Protein AF-0000000081629989 (afdb_homodimer)

pLDDT: mean 85.24, std 14.44, range [40.12, 97.94]

Solvent-accessible surface area (backbone atoms only — not comparable to full-atom values): 14318 Å² total; per-residue (Å²): 104,76,66,57,48,51,50,50,51,50,27,61,75,68,64,34,42,69,61,48,48,51,41,49,75,69,65,51,51,62,74,75,65,44,43,49,68,56,50,30,44,44,52,42,84,65,39,60,66,65,56,51,52,49,42,54,50,48,20,66,74,60,70,34,56,56,47,41,51,53,42,50,53,47,48,50,36,39,49,51,51,52,51,52,53,47,41,50,61,44,26,82,66,48,87,66,77,77,69,80,70,71,67,57,66,49,45,67,57,52,52,35,50,50,28,30,72,66,65,29,64,67,40,26,50,60,54,54,69,91,105,75,65,58,47,52,50,51,51,50,28,60,75,68,64,34,41,69,60,49,47,51,42,49,75,69,65,49,51,64,74,74,64,46,42,49,68,54,50,30,44,44,51,40,84,64,40,60,67,65,57,51,52,48,42,54,49,47,19,66,75,61,69,33,56,57,46,42,51,51,43,52,54,48,48,50,36,40,49,51,52,51,51,50,52,47,42,49,62,43,30,80,66,50,87,66,77,78,70,80,70,73,67,58,67,47,47,66,57,53,51,33,50,50,30,30,70,67,64,30,62,68,40,27,51,60,54,54,69,91

Structure (mmCIF, N/CA/C/O backbone):
data_AF-0000000081629989-model_v1
#
loop_
_entity.id
_entity.type
_entity.pdbx_description
1 polymer 'Transient receptor potential cation channel subfamily M member 8-like'
#
loop_
_atom_site.group_PDB
_atom_site.id
_atom_site.type_symbol
_atom_site.label_atom_id
_atom_site.label_alt_id
_atom_site.label_comp_id
_atom_site.label_asym_id
_atom_site.label_entity_id
_atom_site.label_seq_id
_atom_site.pdbx_PDB_ins_code
_atom_site.Cartn_x
_atom_site.Cartn_y
_atom_site.Cartn_z
_atom_site.occupancy
_atom_site.B_iso_or_equiv
_atom_site.auth_seq_id
_atom_site.auth_comp_id
_atom_site.auth_asym_id
_atom_site.auth_atom_id
_atom_site.pdbx_PDB_model_num
ATOM 1 N N . SER A 1 1 ? -0.222 -8.844 -26.312 1 58.19 1 SER A N 1
ATOM 2 C CA . SER A 1 1 ? -0.391 -10.242 -26.719 1 58.19 1 SER A CA 1
ATOM 3 C C . SER A 1 1 ? -0.142 -11.18 -25.531 1 58.19 1 SER A C 1
ATOM 5 O O . SER A 1 1 ? 0.561 -10.828 -24.594 1 58.19 1 SER A O 1
ATOM 7 N N . ALA A 1 2 ? -0.871 -12.375 -25.625 1 68.38 2 ALA A N 1
ATOM 8 C CA . ALA A 1 2 ? -0.726 -13.43 -24.625 1 68.38 2 ALA A CA 1
ATOM 9 C C . ALA A 1 2 ? 0.745 -13.758 -24.391 1 68.38 2 ALA A C 1
ATOM 11 O O . ALA A 1 2 ? 1.159 -13.984 -23.25 1 68.38 2 ALA A O 1
ATOM 12 N N . ASP A 1 3 ? 1.537 -13.703 -25.391 1 79.5 3 ASP A N 1
ATOM 13 C CA . ASP A 1 3 ? 2.955 -14.016 -25.266 1 79.5 3 ASP A CA 1
ATOM 14 C C . ASP A 1 3 ? 3.672 -12.977 -24.406 1 79.5 3 ASP A C 1
ATOM 16 O O . ASP A 1 3 ? 4.441 -13.328 -23.5 1 79.5 3 ASP A O 1
ATOM 20 N N . LEU A 1 4 ? 3.379 -11.734 -24.672 1 83.94 4 LEU A N 1
ATOM 21 C CA . LEU A 1 4 ? 4.051 -10.68 -23.906 1 83.94 4 LEU A CA 1
ATOM 22 C C . LEU A 1 4 ? 3.646 -10.727 -22.438 1 83.94 4 LEU A C 1
ATOM 24 O O . LEU A 1 4 ? 4.465 -10.453 -21.562 1 83.94 4 LEU A O 1
ATOM 28 N N . GLN A 1 5 ? 2.451 -11.211 -22.328 1 87.19 5 GLN A N 1
ATOM 29 C CA . GLN A 1 5 ? 1.954 -11.312 -20.969 1 87.19 5 GLN A CA 1
ATOM 30 C C . GLN A 1 5 ? 2.695 -12.398 -20.188 1 87.19 5 GLN A C 1
ATOM 32 O O . GLN A 1 5 ? 3 -12.227 -19.016 1 87.19 5 GLN A O 1
ATOM 37 N N . ASP A 1 6 ? 2.926 -13.422 -20.875 1 91.75 6 ASP A N 1
ATOM 38 C CA . ASP A 1 6 ? 3.664 -14.516 -20.25 1 91.75 6 ASP A CA 1
ATOM 39 C C . ASP A 1 6 ? 5.098 -14.094 -19.922 1 91.75 6 ASP A C 1
ATOM 41 O O . ASP A 1 6 ? 5.652 -14.492 -18.891 1 91.75 6 ASP A O 1
ATOM 45 N N . VAL A 1 7 ? 5.633 -13.367 -20.766 1 92.94 7 VAL A N 1
ATOM 46 C CA . VAL A 1 7 ? 7 -12.898 -20.578 1 92.94 7 VAL A CA 1
ATOM 47 C C . VAL A 1 7 ? 7.051 -11.922 -19.406 1 92.94 7 VAL A C 1
ATOM 49 O O . VAL A 1 7 ? 7.938 -12.008 -18.562 1 92.94 7 VAL A O 1
ATOM 52 N N . MET A 1 8 ? 6.082 -11.07 -19.359 1 94.25 8 MET A N 1
ATOM 53 C CA . MET A 1 8 ? 5.984 -10.117 -18.25 1 94.25 8 MET A CA 1
ATOM 54 C C . MET A 1 8 ? 5.805 -10.844 -16.922 1 94.25 8 MET A C 1
ATOM 56 O O . MET A 1 8 ? 6.445 -10.5 -15.93 1 94.25 8 MET A O 1
ATOM 60 N N . PHE A 1 9 ? 4.973 -11.805 -16.969 1 95.81 9 PHE A N 1
ATOM 61 C CA . PHE A 1 9 ? 4.727 -12.586 -15.766 1 95.81 9 PHE A CA 1
ATOM 62 C C . PHE A 1 9 ? 6.012 -13.25 -15.281 1 95.81 9 PHE A C 1
ATOM 64 O O . PHE A 1 9 ? 6.328 -13.211 -14.094 1 95.81 9 PHE A O 1
ATOM 71 N N . THR A 1 10 ? 6.727 -13.852 -16.203 1 96.88 10 THR A N 1
ATOM 72 C CA . THR A 1 10 ? 7.973 -14.531 -15.867 1 96.88 10 THR A CA 1
ATOM 73 C C . THR A 1 10 ? 9.008 -13.531 -15.352 1 96.88 10 THR A C 1
ATOM 75 O O . THR A 1 10 ? 9.773 -13.844 -14.438 1 96.88 10 THR A O 1
ATOM 78 N N . ALA A 1 11 ? 9.023 -12.383 -15.914 1 97 11 ALA A N 1
ATOM 79 C CA . ALA A 1 11 ? 9.953 -11.344 -15.477 1 97 11 ALA A CA 1
ATOM 80 C C .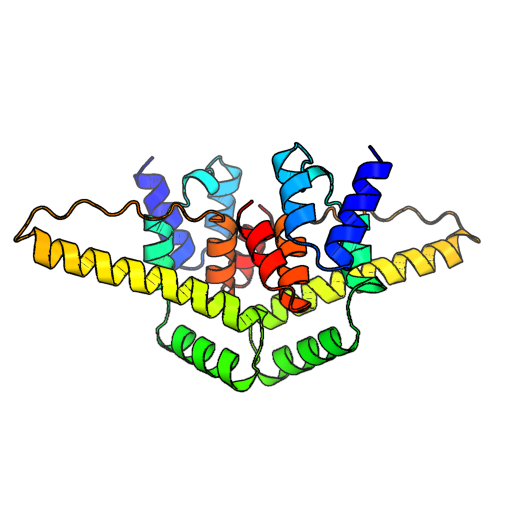 ALA A 1 11 ? 9.664 -10.922 -14.039 1 97 11 ALA A C 1
ATOM 82 O O . ALA A 1 11 ? 10.586 -10.68 -13.258 1 97 11 ALA A O 1
ATOM 83 N N . LEU A 1 12 ? 8.375 -10.789 -13.664 1 97.25 12 LEU A N 1
ATOM 84 C CA . LEU A 1 12 ? 7.988 -10.484 -12.297 1 97.25 12 LEU A CA 1
ATOM 85 C C . LEU A 1 12 ? 8.453 -11.578 -11.344 1 97.25 12 LEU A C 1
ATOM 87 O O . LEU A 1 12 ? 9.117 -11.297 -10.344 1 97.25 12 LEU A O 1
ATOM 91 N N . VAL A 1 13 ? 8.148 -12.797 -11.719 1 97.88 13 VAL A N 1
ATOM 92 C CA . VAL A 1 13 ? 8.414 -13.953 -10.859 1 97.88 13 VAL A CA 1
ATOM 93 C C . VAL A 1 13 ? 9.922 -14.125 -10.672 1 97.88 13 VAL A C 1
ATOM 95 O O . VAL A 1 13 ? 10.391 -14.406 -9.57 1 97.88 13 VAL A O 1
ATOM 98 N N . LYS A 1 14 ? 10.648 -13.875 -11.656 1 97.88 14 LYS A N 1
ATOM 99 C CA . LYS A 1 14 ? 12.094 -14.094 -11.625 1 97.88 14 LYS A CA 1
ATOM 100 C C . LYS A 1 14 ? 12.828 -12.859 -11.117 1 97.88 14 LYS A C 1
ATOM 102 O O . LYS A 1 14 ? 14.062 -12.852 -11.039 1 97.88 14 LYS A O 1
ATOM 107 N N . ASP A 1 15 ? 12.133 -11.836 -10.742 1 97.44 15 ASP A N 1
ATOM 108 C CA . ASP A 1 15 ? 12.711 -10.609 -10.203 1 97.44 15 ASP A CA 1
ATOM 109 C C . ASP A 1 15 ? 13.672 -9.969 -11.203 1 97.44 15 ASP A C 1
ATOM 111 O O . ASP A 1 15 ? 14.844 -9.75 -10.891 1 97.44 15 ASP A O 1
ATOM 115 N N . ARG A 1 16 ? 13.141 -9.633 -12.352 1 97.44 16 ARG A N 1
ATOM 116 C CA . ARG A 1 16 ? 13.875 -8.945 -13.406 1 97.44 16 ARG A CA 1
ATOM 117 C C . ARG A 1 16 ? 13.375 -7.512 -13.578 1 97.44 16 ARG A C 1
ATOM 119 O O . ARG A 1 16 ? 12.648 -7.211 -14.531 1 97.44 16 ARG A O 1
ATOM 126 N N . PRO A 1 17 ? 13.781 -6.59 -12.773 1 97 17 PRO A N 1
ATOM 127 C CA . PRO A 1 17 ? 13.227 -5.234 -12.758 1 97 17 PRO A CA 1
ATOM 128 C C . PRO A 1 17 ? 13.5 -4.473 -14.055 1 97 17 PRO A C 1
ATOM 130 O O . PRO A 1 17 ? 12.641 -3.721 -14.523 1 97 17 PRO A O 1
ATOM 133 N N . LYS A 1 18 ? 14.68 -4.617 -14.602 1 96.62 18 LYS A N 1
ATOM 134 C CA . LYS A 1 18 ? 15.008 -3.918 -15.836 1 96.62 18 LYS A CA 1
ATOM 135 C C . LYS A 1 18 ? 14.094 -4.359 -16.969 1 96.62 18 LYS A C 1
ATOM 137 O O . LYS A 1 18 ? 13.68 -3.543 -17.797 1 96.62 18 LYS A O 1
ATOM 142 N N . PHE A 1 19 ? 13.844 -5.613 -17.062 1 95.12 19 PHE A N 1
ATOM 143 C CA . PHE A 1 19 ? 12.961 -6.16 -18.078 1 95.12 19 PHE A CA 1
ATOM 144 C C . PHE A 1 19 ? 11.531 -5.664 -17.891 1 95.12 19 PHE A C 1
ATOM 146 O O . PHE A 1 19 ? 10.859 -5.305 -18.859 1 95.12 19 PHE A O 1
ATOM 153 N N . VAL A 1 20 ? 11.086 -5.68 -16.641 1 95.5 20 VAL A N 1
ATOM 154 C CA . VAL A 1 20 ? 9.75 -5.188 -16.328 1 95.5 20 VAL A CA 1
ATOM 155 C C . VAL A 1 20 ? 9.633 -3.717 -16.734 1 95.5 20 VAL A C 1
ATOM 157 O O . VAL A 1 20 ? 8.648 -3.311 -17.359 1 95.5 20 VAL A O 1
ATOM 160 N N . ARG A 1 21 ? 10.672 -2.934 -16.453 1 94.56 21 ARG A N 1
ATOM 161 C CA . ARG A 1 21 ? 10.695 -1.522 -16.828 1 94.56 21 ARG A CA 1
ATOM 162 C C . ARG A 1 21 ? 10.602 -1.353 -18.344 1 94.56 21 ARG A C 1
ATOM 164 O O . ARG A 1 21 ? 9.883 -0.478 -18.828 1 94.56 21 ARG A O 1
ATOM 171 N N . LEU A 1 22 ? 11.344 -2.156 -18.984 1 92.94 22 LEU A N 1
ATOM 172 C CA . LEU A 1 22 ? 11.336 -2.107 -20.453 1 92.94 22 LEU A CA 1
ATOM 173 C C . LEU A 1 22 ? 9.93 -2.359 -20.984 1 92.94 22 LEU A C 1
ATOM 175 O O . LEU A 1 22 ? 9.492 -1.685 -21.922 1 92.94 22 LEU A O 1
ATOM 179 N N . PHE A 1 23 ? 9.227 -3.277 -20.422 1 90.56 23 PHE A N 1
ATOM 180 C CA . PHE A 1 23 ? 7.871 -3.594 -20.859 1 90.56 23 PHE A CA 1
ATOM 181 C C . PHE A 1 23 ? 6.93 -2.43 -20.578 1 90.56 23 PHE A C 1
ATOM 183 O O . PHE A 1 23 ? 6.082 -2.096 -21.406 1 90.56 23 PHE A O 1
ATOM 190 N N . LEU A 1 24 ? 7.137 -1.839 -19.453 1 88.62 24 LEU A N 1
ATOM 191 C CA . LEU A 1 24 ? 6.27 -0.735 -19.062 1 88.62 24 LEU A CA 1
ATOM 192 C C . LEU A 1 24 ? 6.531 0.498 -19.922 1 88.62 24 LEU A C 1
ATOM 194 O O . LEU A 1 24 ? 5.602 1.228 -20.266 1 88.62 24 LEU A O 1
ATOM 198 N N . GLU A 1 25 ? 7.688 0.737 -20.234 1 89.19 25 GLU A N 1
ATOM 199 C CA . GLU A 1 25 ? 8.07 1.891 -21.047 1 89.19 25 GLU A CA 1
ATOM 200 C C . GLU A 1 25 ? 7.691 1.685 -22.516 1 89.19 25 GLU A C 1
ATOM 202 O O . GLU A 1 25 ? 7.582 2.65 -23.281 1 89.19 25 GLU A O 1
ATOM 207 N N . ASN A 1 26 ? 7.504 0.519 -22.891 1 87.12 26 ASN A N 1
ATOM 208 C CA . ASN A 1 26 ? 7.203 0.211 -24.297 1 87.12 26 ASN A CA 1
ATOM 209 C C . ASN A 1 26 ? 5.719 -0.096 -24.484 1 87.12 26 ASN A C 1
ATOM 211 O O . ASN A 1 26 ? 5.352 -0.825 -25.406 1 87.12 26 ASN A O 1
ATOM 215 N N . GLY A 1 27 ? 4.969 0.24 -23.531 1 80.25 27 GLY A N 1
ATOM 216 C CA . GLY A 1 27 ? 3.545 0.331 -23.812 1 80.25 27 GLY A CA 1
ATOM 217 C C . GLY A 1 27 ? 2.736 -0.749 -23.109 1 80.25 27 GLY A C 1
ATOM 218 O O . GLY A 1 27 ? 1.512 -0.799 -23.25 1 80.25 27 GLY A O 1
ATOM 219 N N . LEU A 1 28 ? 3.396 -1.711 -22.547 1 84.75 28 LEU A N 1
ATOM 220 C CA . LEU A 1 28 ? 2.572 -2.639 -21.766 1 84.75 28 LEU A CA 1
ATOM 221 C C . LEU A 1 28 ? 1.834 -1.912 -20.656 1 84.75 28 LEU A C 1
ATOM 223 O O . LEU A 1 28 ? 2.439 -1.145 -19.906 1 84.75 28 LEU A O 1
ATOM 227 N N . ASN A 1 29 ? 0.62 -2.092 -20.672 1 85.81 29 ASN A N 1
ATOM 228 C CA . ASN A 1 29 ? -0.23 -1.494 -19.656 1 85.81 29 ASN A CA 1
ATOM 229 C C . ASN A 1 29 ? -0.363 -2.404 -18.438 1 85.81 29 ASN A C 1
ATOM 231 O O . ASN A 1 29 ? -1.046 -3.428 -18.484 1 85.81 29 ASN A O 1
ATOM 235 N N . LEU A 1 30 ? 0.26 -1.989 -17.438 1 86 30 LEU A N 1
ATOM 236 C CA . LEU A 1 30 ? 0.306 -2.795 -16.219 1 86 30 LEU A CA 1
ATOM 237 C C . LEU A 1 30 ? -1.096 -3.018 -15.664 1 86 30 LEU A C 1
ATOM 239 O O . LEU A 1 30 ? -1.403 -4.102 -15.164 1 86 30 LEU A O 1
ATOM 243 N N . ARG A 1 31 ? -1.966 -2.035 -15.781 1 81.19 31 ARG A N 1
ATOM 244 C CA . ARG A 1 31 ? -3.324 -2.143 -15.258 1 81.19 31 ARG A CA 1
ATOM 245 C C . ARG A 1 31 ? -4.133 -3.168 -16.047 1 81.19 31 ARG A C 1
ATOM 247 O O . ARG A 1 31 ? -4.992 -3.854 -15.484 1 81.19 31 ARG A O 1
ATOM 254 N N . LYS A 1 32 ? -3.834 -3.273 -17.266 1 85.56 32 LYS A N 1
ATOM 255 C CA . LYS A 1 32 ? -4.52 -4.258 -18.094 1 85.56 32 LYS A CA 1
ATOM 256 C C . LYS A 1 32 ? -3.945 -5.656 -17.875 1 85.56 32 LYS A C 1
ATOM 258 O O . LYS A 1 32 ? -4.668 -6.652 -17.969 1 85.56 32 LYS A O 1
ATOM 263 N N . PHE A 1 33 ? -2.723 -5.648 -17.688 1 91.5 33 PHE A N 1
ATOM 264 C CA . PHE A 1 33 ? -2.023 -6.91 -17.484 1 91.5 33 PHE A CA 1
ATOM 265 C C . PHE A 1 33 ? -2.447 -7.543 -16.156 1 91.5 33 PHE A C 1
ATOM 267 O O . PHE A 1 33 ? -2.602 -8.758 -16.062 1 91.5 33 PHE A O 1
ATOM 274 N N . LEU A 1 34 ? -2.615 -6.664 -15.219 1 91.94 34 LEU A N 1
ATOM 275 C CA . LEU A 1 34 ? -2.875 -7.152 -13.867 1 91.94 34 LEU A CA 1
ATOM 276 C C . LEU A 1 34 ? -4.359 -7.441 -13.672 1 91.94 34 LEU A C 1
ATOM 278 O O . LEU A 1 34 ? -5.188 -6.527 -13.719 1 91.94 34 LEU A O 1
ATOM 282 N N . ASN A 1 35 ? -4.727 -8.68 -13.672 1 89.56 35 ASN A N 1
ATOM 283 C CA . ASN A 1 35 ? -6.086 -9.109 -13.359 1 89.56 35 ASN A CA 1
ATOM 284 C C . ASN A 1 35 ? -6.102 -10.109 -12.211 1 89.56 35 ASN A C 1
ATOM 286 O O . ASN A 1 35 ? -5.059 -10.398 -11.617 1 89.56 35 ASN A O 1
ATOM 290 N N . HIS A 1 36 ? -7.234 -10.586 -11.852 1 89.12 36 HIS A N 1
ATOM 291 C CA . HIS A 1 36 ? -7.406 -11.461 -10.695 1 89.12 36 HIS A CA 1
ATOM 292 C C . HIS A 1 36 ? -6.609 -12.75 -10.859 1 89.12 36 HIS A C 1
ATOM 294 O O . HIS A 1 36 ? -6.027 -13.25 -9.891 1 89.12 36 HIS A O 1
ATOM 300 N N . GLU A 1 37 ? -6.648 -13.273 -12.055 1 90.62 37 GLU A N 1
ATOM 301 C CA . GLU A 1 37 ? -5.961 -14.539 -12.297 1 90.62 37 GLU A CA 1
ATOM 302 C C . GLU A 1 37 ? -4.453 -14.391 -12.109 1 90.62 37 GLU A C 1
ATOM 304 O O . GLU A 1 37 ? -3.814 -15.242 -11.492 1 90.62 37 GLU A O 1
ATOM 309 N N . VAL A 1 38 ? -3.922 -13.305 -12.664 1 94.12 38 VAL A N 1
ATOM 310 C CA . VAL A 1 38 ? -2.488 -13.047 -12.57 1 94.12 38 VAL A CA 1
ATOM 311 C C . VAL A 1 38 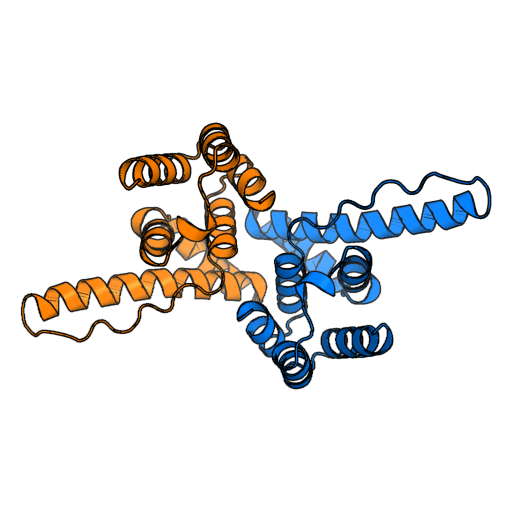? -2.096 -12.844 -11.109 1 94.12 38 VAL A C 1
ATOM 313 O O . VAL A 1 38 ? -1.138 -13.453 -10.625 1 94.12 38 VAL A O 1
ATOM 316 N N . LEU A 1 39 ? -2.848 -12.047 -10.422 1 95.56 39 LEU A N 1
ATOM 317 C CA . LEU A 1 39 ? -2.539 -11.75 -9.031 1 95.56 39 LEU A CA 1
ATOM 318 C C . LEU A 1 39 ? -2.707 -12.992 -8.164 1 95.56 39 LEU A C 1
ATOM 320 O O . LEU A 1 39 ? -1.899 -13.242 -7.262 1 95.56 39 LEU A O 1
ATOM 324 N N . THR A 1 40 ? -3.717 -13.742 -8.414 1 94.75 40 THR A N 1
ATOM 325 C CA . THR A 1 40 ? -3.912 -14.984 -7.668 1 94.75 40 THR A CA 1
ATOM 326 C C . THR A 1 40 ? -2.721 -15.922 -7.855 1 94.75 40 THR A C 1
ATOM 328 O O . THR A 1 40 ? -2.238 -16.516 -6.895 1 94.75 40 THR A O 1
ATOM 331 N N . GLU A 1 41 ? -2.262 -16.016 -9.055 1 95.94 41 GLU A N 1
ATOM 332 C CA . GLU A 1 41 ? -1.098 -16.859 -9.344 1 95.94 41 GLU A CA 1
ATOM 333 C C . GLU A 1 41 ? 0.135 -16.359 -8.594 1 95.94 41 GLU A C 1
ATOM 335 O O . GLU A 1 41 ? 0.909 -17.156 -8.062 1 95.94 41 GLU A O 1
ATOM 340 N N . LEU A 1 42 ? 0.298 -15.07 -8.539 1 97.12 42 LEU A N 1
ATOM 341 C CA . LEU A 1 42 ? 1.429 -14.484 -7.828 1 97.12 42 LEU A CA 1
ATOM 342 C C . LEU A 1 42 ? 1.336 -14.766 -6.332 1 97.12 42 LEU A C 1
ATOM 344 O O . LEU A 1 42 ? 2.326 -15.156 -5.707 1 97.12 42 LEU A O 1
ATOM 348 N N . TYR A 1 43 ? 0.17 -14.727 -5.754 1 96.62 43 TYR A N 1
ATOM 349 C CA . TYR A 1 43 ? -0.011 -14.812 -4.309 1 96.62 43 TYR A CA 1
ATOM 350 C C . TYR A 1 43 ? -0.197 -16.266 -3.867 1 96.62 43 TYR A C 1
ATOM 352 O O . TYR A 1 43 ? -0.237 -16.547 -2.67 1 96.62 43 TYR A O 1
ATOM 360 N N . THR A 1 44 ? -0.29 -17.156 -4.75 1 96.19 44 THR A N 1
ATOM 361 C CA . THR A 1 44 ? -0.438 -18.562 -4.387 1 96.19 44 THR A CA 1
ATOM 362 C C . THR A 1 44 ? 0.78 -19.359 -4.828 1 96.19 44 THR A C 1
ATOM 364 O O . THR A 1 44 ? 1.707 -19.578 -4.047 1 96.19 44 THR A O 1
ATOM 367 N N . ASN A 1 45 ? 0.964 -19.5 -6.133 1 96.25 45 ASN A N 1
ATOM 368 C CA . ASN A 1 45 ? 2.006 -20.375 -6.645 1 96.25 45 ASN A CA 1
ATOM 369 C C . ASN A 1 45 ? 3.369 -19.688 -6.652 1 96.25 45 ASN A C 1
ATOM 371 O O . ASN A 1 45 ? 4.402 -20.359 -6.738 1 96.25 45 ASN A O 1
ATOM 375 N N . ASN A 1 46 ? 3.365 -18.469 -6.551 1 97.19 46 ASN A N 1
ATOM 376 C CA . ASN A 1 46 ? 4.625 -17.734 -6.562 1 97.19 46 ASN A CA 1
ATOM 377 C C . ASN A 1 46 ? 4.797 -16.891 -5.301 1 97.19 46 ASN A C 1
ATOM 379 O O . ASN A 1 46 ? 5.316 -15.773 -5.355 1 97.19 46 ASN A O 1
ATOM 383 N N . PHE A 1 47 ? 4.273 -17.391 -4.242 1 95.81 47 PHE A N 1
ATOM 384 C CA . PHE A 1 47 ? 4.367 -16.766 -2.922 1 95.81 47 PHE A CA 1
ATOM 385 C C . PHE A 1 47 ? 4.785 -17.797 -1.875 1 95.81 47 PHE A C 1
ATOM 387 O O . PHE A 1 47 ? 4.141 -18.844 -1.728 1 95.81 47 PHE A O 1
ATOM 394 N N . SER A 1 48 ? 5.777 -17.531 -1.191 1 93.25 48 SER A N 1
ATOM 395 C CA . SER A 1 48 ? 6.336 -18.469 -0.218 1 93.25 48 SER A CA 1
ATOM 396 C C . SER A 1 48 ? 5.359 -18.719 0.926 1 93.25 48 SER A C 1
ATOM 398 O O . SER A 1 48 ? 4.805 -17.781 1.496 1 93.25 48 SER A O 1
ATOM 400 N N . SER A 1 49 ? 5.191 -19.969 1.324 1 93.31 49 SER A N 1
ATOM 401 C CA . SER A 1 49 ? 4.391 -20.328 2.492 1 93.31 49 SER A CA 1
ATOM 402 C C . SER A 1 49 ? 5.039 -19.828 3.779 1 93.31 49 SER A C 1
ATOM 404 O O . SER A 1 49 ? 4.348 -19.5 4.742 1 93.31 49 SER A O 1
ATOM 406 N N . LEU A 1 50 ? 6.336 -19.844 3.725 1 93.44 50 LEU A N 1
ATOM 407 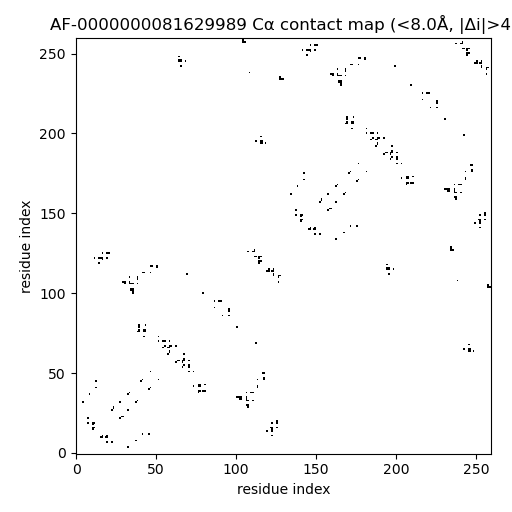C CA . LEU A 1 50 ? 7.066 -19.344 4.887 1 93.44 50 LEU A CA 1
ATOM 408 C C . LEU A 1 50 ? 6.785 -17.875 5.109 1 93.44 50 LEU A C 1
ATOM 410 O O . LEU A 1 50 ? 6.598 -17.438 6.246 1 93.44 50 LEU A O 1
ATOM 414 N N . VAL A 1 51 ? 6.801 -17.109 4.027 1 92.62 51 VAL A N 1
ATOM 415 C CA . VAL A 1 51 ? 6.52 -15.688 4.125 1 92.62 51 VAL A CA 1
ATOM 416 C C . VAL A 1 51 ? 5.102 -15.477 4.648 1 92.62 51 VAL A C 1
ATOM 418 O O . VAL A 1 51 ? 4.871 -14.609 5.5 1 92.62 51 VAL A O 1
ATOM 421 N N . PHE A 1 52 ? 4.172 -16.234 4.227 1 94.56 52 PHE A N 1
ATOM 422 C CA . PHE A 1 52 ? 2.789 -16.109 4.68 1 94.56 52 PHE A CA 1
ATOM 423 C C . PHE A 1 52 ? 2.676 -16.422 6.164 1 94.56 52 PHE A C 1
ATOM 425 O O . PHE A 1 52 ? 1.993 -15.703 6.902 1 94.56 52 PHE A O 1
ATOM 432 N N . LYS A 1 53 ? 3.264 -17.469 6.543 1 94.19 53 LYS A N 1
ATOM 433 C CA . LYS A 1 53 ? 3.242 -17.844 7.953 1 94.19 53 LYS A CA 1
ATOM 434 C C . LYS A 1 53 ? 3.867 -16.766 8.828 1 94.19 53 LYS A C 1
ATOM 436 O O . LYS A 1 53 ? 3.348 -16.453 9.898 1 94.19 53 LYS A O 1
ATOM 441 N N . ASN A 1 54 ? 5.02 -16.234 8.359 1 89.5 54 ASN A N 1
ATOM 442 C CA . ASN A 1 54 ? 5.664 -15.148 9.094 1 89.5 54 ASN A CA 1
ATOM 443 C C . ASN A 1 54 ? 4.754 -13.93 9.203 1 89.5 54 ASN A C 1
ATOM 445 O O . ASN A 1 54 ? 4.727 -13.258 10.234 1 89.5 54 ASN A O 1
ATOM 449 N N . LEU A 1 55 ? 4.164 -13.656 8.094 1 91.31 55 LEU A N 1
ATOM 450 C CA . LEU A 1 55 ? 3.207 -12.555 8.094 1 91.31 55 LEU A CA 1
ATOM 451 C C . LEU A 1 55 ? 2.105 -12.789 9.125 1 91.31 55 LEU A C 1
ATOM 453 O O . LEU A 1 55 ? 1.705 -11.867 9.836 1 91.31 55 LEU A O 1
ATOM 457 N N . GLN A 1 56 ? 1.546 -13.953 9.203 1 91.62 56 GLN A N 1
ATOM 458 C CA . GLN A 1 56 ? 0.518 -14.32 10.172 1 91.62 56 GLN A CA 1
ATOM 459 C C . GLN A 1 56 ? 1.029 -14.164 11.602 1 91.62 56 GLN A C 1
ATOM 461 O O . GLN A 1 56 ? 0.328 -13.625 12.461 1 91.62 56 GLN A O 1
ATOM 466 N N . ILE A 1 57 ? 2.191 -14.633 11.852 1 90.81 57 ILE A N 1
ATOM 467 C CA . ILE A 1 57 ? 2.805 -14.523 13.172 1 90.81 57 ILE A CA 1
ATOM 468 C C . ILE A 1 57 ? 3.016 -13.055 13.531 1 90.81 57 ILE A C 1
ATOM 470 O O . ILE A 1 57 ? 2.688 -12.625 14.633 1 90.81 57 ILE A O 1
ATOM 474 N N . ALA A 1 58 ? 3.584 -12.312 12.625 1 86.81 58 ALA A N 1
ATOM 475 C CA . ALA A 1 58 ? 3.904 -10.906 12.859 1 86.81 58 ALA A CA 1
ATOM 476 C C . ALA A 1 58 ? 2.646 -10.102 13.172 1 86.81 58 ALA A C 1
ATOM 478 O O . ALA A 1 58 ? 2.646 -9.273 14.086 1 86.81 58 ALA A O 1
ATOM 479 N N . LYS A 1 59 ? 1.634 -10.234 12.391 1 87.94 59 LYS A N 1
ATOM 480 C CA . LYS A 1 59 ? 0.424 -9.453 12.617 1 87.94 59 LYS A CA 1
ATOM 481 C C . LYS A 1 59 ? -0.163 -9.727 14 1 87.94 59 LYS A C 1
ATOM 483 O O . LYS A 1 59 ? -0.695 -8.82 14.641 1 87.94 59 LYS A O 1
ATOM 488 N N . ASN A 1 60 ? -0.173 -11 14.461 1 88.31 60 ASN A N 1
ATOM 489 C CA . ASN A 1 60 ? -0.692 -11.359 15.781 1 88.31 60 ASN A CA 1
ATOM 490 C C . ASN A 1 60 ? 0.189 -10.812 16.891 1 88.31 60 ASN A C 1
ATOM 492 O O . ASN A 1 60 ? -0.317 -10.297 17.891 1 88.31 60 ASN A O 1
ATOM 496 N N . SER A 1 61 ? 1.495 -10.984 16.688 1 82.12 61 SER A N 1
ATOM 497 C CA . SER A 1 61 ? 2.455 -10.578 17.703 1 82.12 61 SER A CA 1
ATOM 498 C C . SER A 1 61 ? 2.434 -9.07 17.922 1 82.12 61 SER A C 1
ATOM 500 O O . SER A 1 61 ? 2.543 -8.602 19.062 1 82.12 61 SER A O 1
ATOM 502 N N . TYR A 1 62 ? 2.221 -8.336 16.844 1 77.75 62 TYR A N 1
ATOM 503 C CA . TYR A 1 62 ? 2.367 -6.887 16.922 1 77.75 62 TYR A CA 1
ATOM 504 C C . TYR A 1 62 ? 1.008 -6.203 16.953 1 77.75 62 TYR A C 1
ATOM 506 O O . TYR A 1 62 ? 0.914 -5.012 17.25 1 77.75 62 TYR A O 1
ATOM 514 N N . ASN A 1 63 ? -0.065 -6.934 16.797 1 81.25 63 ASN A N 1
ATOM 515 C CA . ASN A 1 63 ? -1.396 -6.348 16.688 1 81.25 63 ASN A CA 1
ATOM 516 C C . ASN A 1 63 ? -1.402 -5.133 15.766 1 81.25 63 ASN A C 1
ATOM 518 O O . ASN A 1 63 ? -1.912 -4.074 16.125 1 81.25 63 ASN A O 1
ATOM 522 N N . ASP A 1 64 ? -0.697 -5.293 14.703 1 82 64 ASP A N 1
ATOM 523 C CA . ASP A 1 64 ? -0.451 -4.207 13.758 1 82 64 ASP A CA 1
ATOM 524 C C . ASP A 1 64 ? -1.513 -4.184 12.664 1 82 64 ASP A C 1
ATOM 526 O O . ASP A 1 64 ? -1.736 -5.191 11.984 1 82 64 ASP A O 1
ATOM 530 N N . SER A 1 65 ? -2.09 -2.982 12.492 1 87.06 65 SER A N 1
ATOM 531 C CA . SER A 1 65 ? -3.199 -2.857 11.547 1 87.06 65 SER A CA 1
ATOM 532 C C . SER A 1 65 ? -2.729 -3.051 10.109 1 87.06 65 SER A C 1
ATOM 534 O O . SER A 1 65 ? -3.443 -3.635 9.289 1 87.06 65 SER A O 1
ATOM 536 N N . LEU A 1 66 ? -1.529 -2.494 9.75 1 90.88 66 LEU A N 1
ATOM 537 C CA . LEU A 1 66 ? -1 -2.635 8.398 1 90.88 66 LEU A CA 1
ATOM 538 C C . LEU A 1 66 ? -0.741 -4.102 8.062 1 90.88 66 LEU A C 1
ATOM 540 O O . LEU A 1 66 ? -1.162 -4.586 7.012 1 90.88 66 LEU A O 1
ATOM 544 N N . LEU A 1 67 ? -0.06 -4.824 8.867 1 92.12 67 LEU A N 1
ATOM 545 C CA . LEU A 1 67 ? 0.259 -6.234 8.664 1 92.12 67 LEU A CA 1
ATOM 546 C C . LEU A 1 67 ? -1.009 -7.082 8.641 1 92.12 67 LEU A C 1
ATOM 548 O O . LEU A 1 67 ? -1.098 -8.055 7.891 1 92.12 67 LEU A O 1
ATOM 552 N N . THR A 1 68 ? -1.974 -6.727 9.484 1 90.81 68 THR A N 1
ATOM 553 C CA . THR A 1 68 ? -3.254 -7.422 9.477 1 90.81 68 THR A CA 1
ATOM 554 C C . THR A 1 68 ? -3.959 -7.242 8.133 1 90.81 68 THR A C 1
ATOM 556 O O . THR A 1 68 ? -4.504 -8.195 7.574 1 90.81 68 THR A O 1
ATOM 559 N N . PHE A 1 69 ? -3.973 -6.031 7.73 1 89.75 69 PHE A N 1
ATOM 560 C CA . PHE A 1 69 ? -4.57 -5.738 6.434 1 89.75 69 PHE A CA 1
ATOM 561 C C . PHE A 1 69 ? -3.912 -6.566 5.336 1 89.75 69 PHE A C 1
ATOM 563 O O . PHE A 1 69 ? -4.598 -7.172 4.512 1 89.75 69 PHE A O 1
ATOM 570 N N . VAL A 1 70 ? -2.607 -6.566 5.246 1 93.38 70 VAL A N 1
ATOM 571 C CA . VAL A 1 70 ? -1.854 -7.262 4.211 1 93.38 70 VAL A CA 1
ATOM 572 C C . VAL A 1 70 ? -2.076 -8.766 4.336 1 93.38 70 VAL A C 1
ATOM 574 O O . VAL A 1 70 ? -2.213 -9.469 3.328 1 93.38 70 VAL A O 1
ATOM 577 N N . TRP A 1 71 ? -2.088 -9.25 5.512 1 93.56 71 TRP A N 1
ATOM 578 C CA . TRP A 1 71 ? -2.354 -10.672 5.727 1 93.56 71 TRP A CA 1
ATOM 579 C C . TRP A 1 71 ? -3.719 -11.055 5.164 1 93.56 71 TRP A C 1
ATOM 581 O O . TRP A 1 71 ? -3.852 -12.086 4.496 1 93.56 71 TRP A O 1
ATOM 591 N N . LYS A 1 72 ? -4.723 -10.32 5.469 1 92.5 72 LYS A N 1
ATOM 592 C CA . LYS A 1 72 ? -6.066 -10.594 4.961 1 92.5 72 LYS A CA 1
ATOM 593 C C . LYS A 1 72 ? -6.09 -10.578 3.436 1 92.5 72 LYS A C 1
ATOM 595 O O . LYS A 1 72 ? -6.781 -11.391 2.816 1 92.5 72 LYS A O 1
ATOM 600 N N . MET A 1 73 ? -5.41 -9.633 2.871 1 91.56 73 MET A N 1
ATOM 601 C CA . MET A 1 73 ? -5.328 -9.539 1.415 1 91.56 73 MET A CA 1
ATOM 602 C C . MET A 1 73 ? -4.707 -10.805 0.826 1 91.56 73 MET A C 1
ATOM 604 O O . MET A 1 73 ? -5.23 -11.367 -0.135 1 91.56 73 MET A O 1
ATOM 608 N N . VAL A 1 74 ? -3.59 -11.203 1.368 1 94.25 74 VAL A N 1
ATOM 609 C CA . VAL A 1 74 ? -2.91 -12.406 0.902 1 94.25 74 VAL A CA 1
ATOM 610 C C . VAL A 1 74 ? -3.824 -13.617 1.076 1 94.25 74 VAL A C 1
ATOM 612 O O . VAL A 1 74 ? -3.959 -14.438 0.165 1 94.25 74 VAL A O 1
ATOM 615 N N . GLU A 1 75 ? -4.449 -13.695 2.234 1 94.25 75 GLU A N 1
ATOM 616 C CA . GLU A 1 75 ? -5.352 -14.797 2.541 1 94.25 75 GLU A CA 1
ATOM 617 C C . GLU A 1 75 ? -6.512 -14.852 1.55 1 94.25 75 GLU A C 1
ATOM 619 O O . GLU A 1 75 ? -6.953 -15.938 1.165 1 94.25 75 GLU A O 1
ATOM 624 N N . ASP A 1 76 ? -7.004 -13.742 1.182 1 91.81 76 ASP A N 1
ATOM 625 C CA . ASP A 1 76 ? -8.117 -13.688 0.241 1 91.81 76 ASP A CA 1
ATOM 626 C C . ASP A 1 76 ? -7.73 -14.281 -1.108 1 91.81 76 ASP A C 1
ATOM 628 O O . ASP A 1 76 ? -8.516 -15 -1.727 1 91.81 76 ASP A O 1
ATOM 632 N N . PHE A 1 77 ? -6.547 -13.953 -1.632 1 92.69 77 PHE A N 1
ATOM 633 C CA . PHE A 1 77 ? -6.074 -14.539 -2.879 1 92.69 77 PHE A CA 1
ATOM 634 C C . PHE A 1 77 ? -5.922 -16.047 -2.742 1 92.69 77 PHE A C 1
ATOM 636 O O . PHE A 1 77 ? -6.281 -16.797 -3.652 1 92.69 77 PHE A O 1
ATOM 643 N N . ARG A 1 78 ? -5.453 -16.453 -1.657 1 93.69 78 ARG A N 1
ATOM 644 C CA . ARG A 1 78 ? -5.164 -17.875 -1.453 1 93.69 78 ARG A CA 1
ATOM 645 C C . ARG A 1 78 ? -6.449 -18.672 -1.28 1 93.69 78 ARG A C 1
ATOM 647 O O . ARG A 1 78 ? -6.562 -19.797 -1.786 1 93.69 78 ARG A O 1
ATOM 654 N N . ARG A 1 79 ? -7.359 -18.109 -0.598 1 91.56 79 ARG A N 1
ATOM 655 C CA . ARG A 1 79 ? -8.648 -18.766 -0.408 1 91.56 79 ARG A CA 1
ATOM 656 C C . ARG A 1 79 ? -9.406 -18.875 -1.727 1 91.56 79 ARG A C 1
ATOM 658 O O . ARG A 1 79 ? -10.07 -19.875 -1.987 1 91.56 79 ARG A O 1
ATOM 665 N N . GLY A 1 80 ? -9.352 -17.781 -2.473 1 86.44 80 GLY A N 1
ATOM 666 C CA . GLY A 1 80 ? -9.992 -17.797 -3.777 1 86.44 80 GLY A CA 1
ATOM 667 C C . GLY A 1 80 ? -9.477 -18.891 -4.68 1 86.44 80 GLY A C 1
ATOM 668 O O . GLY A 1 80 ? -10.25 -19.531 -5.402 1 86.44 80 GLY A O 1
ATOM 669 N N . ALA A 1 81 ? -8.273 -19.125 -4.625 1 87.25 81 ALA A N 1
ATOM 670 C CA . ALA A 1 81 ? -7.645 -20.156 -5.434 1 87.25 81 ALA A CA 1
ATOM 671 C C . ALA A 1 81 ? -8.078 -21.547 -4.98 1 87.25 81 ALA A C 1
ATOM 673 O O . ALA A 1 81 ? -8.305 -22.438 -5.809 1 87.25 81 ALA A O 1
ATOM 674 N N . LYS A 1 82 ? -8.188 -21.719 -3.783 1 87.31 82 LYS A N 1
ATOM 675 C CA . LYS A 1 82 ? -8.609 -23 -3.236 1 87.31 82 LYS A CA 1
ATOM 676 C C . LYS A 1 82 ? -10.055 -23.312 -3.604 1 87.31 82 LYS A C 1
ATOM 678 O O . LYS A 1 82 ? -10.398 -24.453 -3.91 1 87.31 82 LYS A O 1
ATOM 683 N N . LYS A 1 83 ? -10.859 -22.328 -3.527 1 84.25 83 LYS A N 1
ATOM 684 C CA . LYS A 1 83 ? -12.266 -22.5 -3.893 1 84.25 83 LYS A CA 1
ATOM 685 C C . LYS A 1 83 ? -12.414 -22.859 -5.367 1 84.25 83 LYS A C 1
ATOM 687 O O . LYS A 1 83 ? -13.227 -23.703 -5.727 1 84.25 83 LYS A O 1
ATOM 692 N N . GLU A 1 84 ? -11.664 -22.188 -6.152 1 77.25 84 GLU A N 1
ATOM 693 C CA . GLU A 1 84 ? -11.688 -22.469 -7.586 1 77.25 84 GLU A CA 1
ATOM 694 C C . GLU A 1 84 ? -11.234 -23.906 -7.867 1 77.25 84 GLU A C 1
ATOM 696 O O . GLU A 1 84 ? -11.797 -24.578 -8.719 1 77.25 84 GLU A O 1
ATOM 701 N N . ASP A 1 85 ? -10.25 -24.344 -7.203 1 77.31 85 ASP A N 1
ATOM 702 C CA . ASP A 1 85 ? -9.758 -25.703 -7.352 1 77.31 85 ASP A CA 1
ATOM 703 C C . ASP A 1 85 ? -10.805 -26.719 -6.922 1 77.31 85 ASP A C 1
ATOM 705 O O . ASP A 1 85 ? -10.961 -27.766 -7.551 1 77.31 85 ASP A O 1
ATOM 709 N N . LYS A 1 86 ? -11.492 -26.328 -5.906 1 78.81 86 LYS A N 1
ATOM 710 C CA . LYS A 1 86 ? -12.547 -27.219 -5.418 1 78.81 86 LYS A CA 1
ATOM 711 C C . LYS A 1 86 ? -13.703 -27.297 -6.41 1 78.81 86 LYS A C 1
ATOM 713 O O . LYS A 1 86 ? -14.266 -28.359 -6.621 1 78.81 86 LYS A O 1
ATOM 718 N N . ASN A 1 87 ? -13.93 -26.156 -6.855 1 73.44 87 ASN A N 1
ATOM 719 C CA .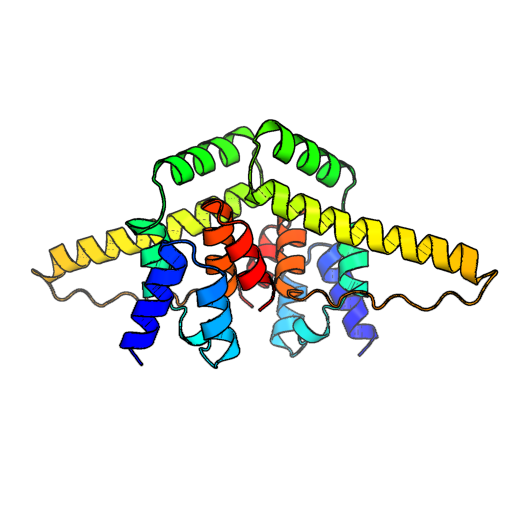 ASN A 1 87 ? -15.008 -26.125 -7.84 1 73.44 87 ASN A CA 1
ATOM 720 C C . ASN A 1 87 ? -14.664 -26.938 -9.078 1 73.44 87 ASN A C 1
ATOM 722 O O . ASN A 1 87 ? -15.531 -27.594 -9.664 1 73.44 87 ASN A O 1
ATOM 726 N N . ILE A 1 88 ? -13.477 -26.812 -9.523 1 70.69 88 ILE A N 1
ATOM 727 C CA . ILE A 1 88 ? -13.016 -27.562 -10.688 1 70.69 88 ILE A CA 1
ATOM 728 C C . ILE A 1 88 ? -13.094 -29.062 -10.398 1 70.69 88 ILE A C 1
ATOM 730 O O . ILE A 1 88 ? -13.547 -29.844 -11.242 1 70.69 88 ILE A O 1
ATOM 734 N N . LYS A 1 89 ? -12.758 -29.281 -9.258 1 72.25 89 LYS A N 1
ATOM 735 C CA . LYS A 1 89 ? -12.812 -30.688 -8.867 1 72.25 89 LYS A CA 1
ATOM 736 C C . LYS A 1 89 ? -14.258 -31.172 -8.75 1 72.25 89 LYS A C 1
ATOM 738 O O . LYS A 1 89 ? -14.586 -32.281 -9.148 1 72.25 89 LYS A O 1
ATOM 743 N N . GLU A 1 90 ? -15.031 -30.234 -8.219 1 69.31 90 GLU A N 1
ATOM 744 C CA . GLU A 1 90 ? -16.438 -30.578 -8.055 1 69.31 90 GLU A CA 1
ATOM 745 C C . GLU A 1 90 ? -17.172 -30.531 -9.391 1 69.31 90 GLU A C 1
ATOM 747 O O . GLU A 1 90 ? -18.094 -31.312 -9.625 1 69.31 90 GLU A O 1
ATOM 752 N N . ASP A 1 91 ? -16.969 -29.297 -10.078 1 62.78 91 ASP A N 1
ATOM 753 C CA . ASP A 1 91 ? -17.609 -29.172 -11.391 1 62.78 91 ASP A CA 1
ATOM 754 C C . ASP A 1 91 ? -17.203 -30.328 -12.305 1 62.78 91 ASP A C 1
ATOM 756 O O . ASP A 1 91 ? -17.938 -30.688 -13.227 1 62.78 91 ASP A O 1
ATOM 760 N N . SER A 1 92 ? -15.75 -30.578 -12.477 1 56.75 92 SER A N 1
ATOM 761 C CA . SER A 1 92 ? -15.508 -31.812 -13.211 1 56.75 92 SER A CA 1
ATOM 762 C C . SER A 1 92 ? -16.578 -32.844 -12.922 1 56.75 92 SER A C 1
ATOM 764 O O . SER A 1 92 ? -16.781 -33.781 -13.703 1 56.75 92 SER A O 1
ATOM 766 N N . MET A 1 93 ? -17.391 -32.594 -11.812 1 53.16 93 MET A N 1
ATOM 767 C CA . MET A 1 93 ? -18.656 -33.312 -11.633 1 53.16 93 MET A CA 1
ATOM 768 C C . MET A 1 93 ? -19.844 -32.406 -11.953 1 53.16 93 MET A C 1
ATOM 770 O O . MET A 1 93 ? -20.766 -32.812 -12.648 1 53.16 93 MET A O 1
ATOM 774 N N . GLU A 1 94 ? -20.344 -31.391 -11.211 1 51.91 94 GLU A N 1
ATOM 775 C CA . GLU A 1 94 ? -21.5 -30.516 -11.422 1 51.91 94 GLU A CA 1
ATOM 776 C C . GLU A 1 94 ? -21.062 -29.109 -11.836 1 51.91 94 GLU A C 1
ATOM 778 O O . GLU A 1 94 ? -19.938 -28.688 -11.516 1 51.91 94 GLU A O 1
ATOM 783 N N . ILE A 1 95 ? -21.578 -28.531 -12.938 1 46.25 95 ILE A N 1
ATOM 784 C CA . ILE A 1 95 ? -21.391 -27.219 -13.562 1 46.25 95 ILE A CA 1
ATOM 785 C C . ILE A 1 95 ? -21.469 -26.125 -12.508 1 46.25 95 ILE A C 1
ATOM 787 O O . ILE A 1 95 ? -22.516 -25.906 -11.898 1 46.25 95 ILE A O 1
ATOM 791 N N . HIS A 1 96 ? -20.688 -25.891 -11.578 1 48.53 96 HIS A N 1
ATOM 792 C CA . HIS A 1 96 ? -20.891 -24.812 -10.625 1 48.53 96 HIS A CA 1
ATOM 793 C C . HIS A 1 96 ? -20.516 -23.453 -11.219 1 48.53 96 HIS A C 1
ATOM 795 O O . HIS A 1 96 ? -19.656 -23.391 -12.102 1 48.53 96 HIS A O 1
ATOM 801 N N . LEU A 1 97 ? -21.438 -22.453 -11.25 1 41.03 97 LEU A N 1
ATOM 802 C CA . LEU A 1 97 ? -21.391 -21.078 -11.695 1 41.03 97 LEU A CA 1
ATOM 803 C C . LEU A 1 97 ? -20.156 -20.359 -11.164 1 41.03 97 LEU A C 1
ATOM 805 O O . LEU A 1 97 ? -19.797 -20.531 -10 1 41.03 97 LEU A O 1
ATOM 809 N N . PRO A 1 98 ? -19.375 -20.031 -12.039 1 44.31 98 PRO A N 1
ATOM 810 C CA . PRO A 1 98 ? -18.156 -19.297 -11.68 1 44.31 98 PRO A CA 1
ATOM 811 C C . PRO A 1 98 ? -18.422 -18.109 -10.766 1 44.31 98 PRO A C 1
ATOM 813 O O . PRO A 1 98 ? -19.344 -17.328 -11.016 1 44.31 98 PRO A O 1
ATOM 816 N N . GLU A 1 99 ? -18.531 -18.203 -9.547 1 45.97 99 GLU A N 1
ATOM 817 C CA . GLU A 1 99 ? -18.625 -17.031 -8.672 1 45.97 99 GLU A CA 1
ATOM 818 C C . GLU A 1 99 ? -17.672 -15.938 -9.133 1 45.97 99 GLU A C 1
ATOM 820 O O . GLU A 1 99 ? -16.578 -16.219 -9.602 1 45.97 99 GLU A O 1
ATOM 825 N N . ALA A 1 100 ? -18.203 -14.766 -9.57 1 41.69 100 ALA A N 1
ATOM 826 C CA . ALA A 1 100 ? -17.547 -13.531 -10.008 1 41.69 100 ALA A CA 1
ATOM 827 C C . ALA A 1 100 ? -16.266 -13.281 -9.219 1 41.69 100 ALA A C 1
ATOM 829 O O . ALA A 1 100 ? -16.281 -13.289 -7.984 1 41.69 100 ALA A O 1
ATOM 830 N N . SER A 1 101 ? -15.188 -13.805 -9.609 1 46.78 101 SER A N 1
ATOM 831 C CA . SER A 1 101 ? -13.906 -13.492 -8.992 1 46.78 101 SER A CA 1
ATOM 832 C C . SER A 1 101 ? -13.758 -11.992 -8.766 1 46.78 101 SER A C 1
ATOM 834 O O . SER A 1 101 ? -13.914 -11.195 -9.695 1 46.78 101 SER A O 1
ATOM 836 N N . PRO A 1 102 ? -14 -11.453 -7.598 1 46.88 102 PRO A N 1
ATOM 837 C CA . PRO A 1 102 ? -13.945 -10 -7.414 1 46.88 102 PRO A CA 1
ATOM 838 C C . PRO A 1 102 ? -12.703 -9.367 -8.039 1 46.88 102 PRO A C 1
ATOM 840 O O . PRO A 1 102 ? -11.602 -9.906 -7.906 1 46.88 102 PRO A O 1
ATOM 843 N N . ILE A 1 103 ? -12.805 -8.805 -9.227 1 51.47 103 ILE A N 1
ATOM 844 C CA . ILE A 1 103 ? -11.781 -7.922 -9.766 1 51.47 103 ILE A CA 1
ATOM 845 C C . ILE A 1 103 ? -11.062 -7.203 -8.625 1 51.47 103 ILE A C 1
ATOM 847 O O . ILE A 1 103 ? -11.703 -6.641 -7.738 1 51.47 103 ILE A O 1
ATOM 851 N N . PRO A 1 104 ? -9.805 -7.527 -8.562 1 59.53 104 PRO A N 1
ATOM 852 C CA . PRO A 1 104 ? -9.109 -6.801 -7.504 1 59.53 104 PRO A CA 1
ATOM 853 C C . PRO A 1 104 ? -9.203 -5.285 -7.66 1 59.53 104 PRO A C 1
ATOM 855 O O . PRO A 1 104 ? -8.93 -4.754 -8.742 1 59.53 104 PRO A O 1
ATOM 858 N N . ARG A 1 105 ? -9.883 -4.594 -6.918 1 66.94 105 ARG A N 1
ATOM 859 C CA . ARG A 1 105 ? -10.094 -3.148 -6.938 1 66.94 105 ARG A CA 1
ATOM 860 C C . ARG A 1 105 ? -8.766 -2.404 -7.027 1 66.94 105 ARG A C 1
ATOM 862 O O . ARG A 1 105 ? -8.68 -1.352 -7.66 1 66.94 105 ARG A O 1
ATOM 869 N N . HIS A 1 106 ? -7.574 -2.986 -6.66 1 83.31 106 HIS A N 1
ATOM 870 C CA . HIS A 1 106 ? -6.289 -2.297 -6.648 1 83.31 106 HIS A CA 1
ATOM 871 C C . HIS A 1 106 ? -5.16 -3.23 -7.07 1 83.31 106 HIS A C 1
ATOM 873 O O . HIS A 1 106 ? -4.262 -3.52 -6.277 1 83.31 106 HIS A O 1
ATOM 879 N N . PRO A 1 107 ? -5.223 -3.506 -8.367 1 88.44 107 PRO A N 1
ATOM 880 C CA . PRO A 1 107 ? -4.254 -4.484 -8.867 1 88.44 107 PRO A CA 1
ATOM 881 C C . PRO A 1 107 ? -2.811 -4.012 -8.727 1 88.44 107 PRO A C 1
ATOM 883 O O . PRO A 1 107 ? -1.931 -4.805 -8.375 1 88.44 107 PRO A O 1
ATOM 886 N N . LEU A 1 108 ? -2.555 -2.771 -8.93 1 88 108 LEU A N 1
ATOM 887 C CA . LEU A 1 108 ? -1.198 -2.248 -8.82 1 88 108 LEU A CA 1
ATOM 888 C C . LEU A 1 108 ? -0.712 -2.305 -7.375 1 88 108 LEU A C 1
ATOM 890 O O . LEU A 1 108 ? 0.455 -2.609 -7.121 1 88 108 LEU A O 1
ATOM 894 N N . GLN A 1 109 ? -1.618 -2.029 -6.551 1 88.38 109 GLN A N 1
ATOM 895 C CA . GLN A 1 109 ? -1.275 -2.102 -5.133 1 88.38 109 GLN A CA 1
ATOM 896 C C . GLN A 1 109 ? -0.953 -3.535 -4.719 1 88.38 109 GLN A C 1
ATOM 898 O O . GLN A 1 109 ? 0.003 -3.771 -3.977 1 88.38 109 GLN A O 1
ATOM 903 N N . ALA A 1 110 ? -1.766 -4.402 -5.184 1 92.75 110 ALA A N 1
ATOM 904 C CA . ALA A 1 110 ? -1.536 -5.809 -4.859 1 92.75 110 ALA A CA 1
ATOM 905 C C . ALA A 1 110 ? -0.198 -6.289 -5.414 1 92.75 110 ALA A C 1
ATOM 907 O O . ALA A 1 110 ? 0.538 -7.012 -4.742 1 92.75 110 ALA A O 1
ATOM 908 N N . LEU A 1 111 ? 0.087 -5.848 -6.641 1 95.12 111 LEU A N 1
ATOM 909 C CA . LEU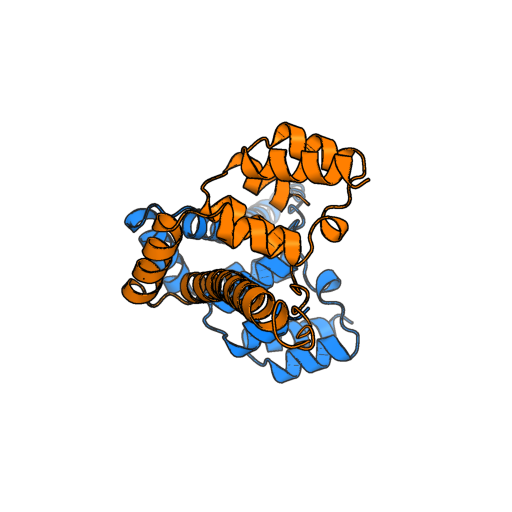 A 1 111 ? 1.367 -6.227 -7.23 1 95.12 111 LEU A CA 1
ATOM 910 C C . LEU A 1 111 ? 2.527 -5.645 -6.43 1 95.12 111 LEU A C 1
ATOM 912 O O . LEU A 1 111 ? 3.529 -6.328 -6.195 1 95.12 111 LEU A O 1
ATOM 916 N N . PHE A 1 112 ? 2.488 -4.43 -6.023 1 92.94 112 PHE A N 1
ATOM 917 C CA . PHE A 1 112 ? 3.529 -3.773 -5.242 1 92.94 112 PHE A CA 1
ATOM 918 C C . PHE A 1 112 ? 3.762 -4.504 -3.926 1 92.94 112 PHE A C 1
ATOM 920 O O . PHE A 1 112 ? 4.906 -4.758 -3.545 1 92.94 112 PHE A O 1
ATOM 927 N N . ILE A 1 113 ? 2.672 -4.805 -3.244 1 94.62 113 ILE A N 1
ATOM 928 C CA . ILE A 1 113 ? 2.754 -5.492 -1.959 1 94.62 113 ILE A CA 1
ATOM 929 C C . ILE A 1 113 ? 3.404 -6.859 -2.145 1 94.62 113 ILE A C 1
ATOM 931 O O . ILE A 1 113 ? 4.25 -7.266 -1.342 1 94.62 113 ILE A O 1
ATOM 935 N N . TRP A 1 114 ? 3.033 -7.543 -3.168 1 96.5 114 TRP A N 1
ATOM 936 C CA . TRP A 1 114 ? 3.645 -8.828 -3.484 1 96.5 114 TRP A CA 1
ATOM 937 C C . TRP A 1 114 ? 5.156 -8.695 -3.641 1 96.5 114 TRP A C 1
ATOM 939 O O . TRP A 1 114 ? 5.922 -9.453 -3.043 1 96.5 114 TRP A O 1
ATOM 949 N N . ALA A 1 115 ? 5.555 -7.766 -4.41 1 96.94 115 ALA A N 1
ATOM 950 C CA . ALA A 1 115 ? 6.977 -7.559 -4.66 1 96.94 115 ALA A CA 1
ATOM 951 C C . ALA A 1 115 ? 7.719 -7.227 -3.365 1 96.94 115 ALA A C 1
ATOM 953 O O . ALA A 1 115 ? 8.812 -7.734 -3.123 1 96.94 115 ALA A O 1
ATOM 954 N N . VAL A 1 116 ? 7.137 -6.402 -2.541 1 94.75 116 VAL A N 1
ATOM 955 C CA . VAL A 1 116 ? 7.738 -6.02 -1.27 1 94.75 116 VAL A CA 1
ATOM 956 C C . VAL A 1 116 ? 7.852 -7.238 -0.358 1 94.75 116 VAL A C 1
ATOM 958 O O . VAL A 1 116 ? 8.906 -7.488 0.233 1 94.75 116 VAL A O 1
ATOM 961 N N . LEU A 1 117 ? 6.781 -8.016 -0.289 1 94.5 117 LEU A N 1
ATOM 962 C CA . LEU A 1 117 ? 6.754 -9.172 0.592 1 94.5 117 LEU A CA 1
ATOM 963 C C . LEU A 1 117 ? 7.758 -10.227 0.133 1 94.5 117 LEU A C 1
ATOM 965 O O . LEU A 1 117 ? 8.32 -10.953 0.954 1 94.5 117 LEU A O 1
ATOM 969 N N . GLN A 1 118 ? 7.992 -10.266 -1.174 1 94.5 118 GLN A N 1
ATOM 970 C CA . GLN A 1 118 ? 8.953 -11.219 -1.73 1 94.5 118 GLN A CA 1
ATOM 971 C C . GLN A 1 118 ? 10.367 -10.641 -1.721 1 94.5 118 GLN A C 1
ATOM 973 O O . GLN A 1 118 ? 11.289 -11.227 -2.291 1 94.5 118 GLN A O 1
ATOM 978 N N . ASN A 1 119 ? 10.531 -9.594 -1.14 1 91.81 119 ASN A N 1
ATOM 979 C CA . ASN A 1 119 ? 11.812 -8.93 -0.953 1 91.81 119 ASN A CA 1
ATOM 980 C C . ASN A 1 119 ? 12.469 -8.586 -2.289 1 91.81 119 ASN A C 1
ATOM 982 O O . ASN A 1 119 ? 13.68 -8.734 -2.445 1 91.81 119 ASN A O 1
ATOM 986 N N . LYS A 1 120 ? 11.648 -8.273 -3.24 1 95.44 120 LYS A N 1
ATOM 987 C CA . LYS A 1 120 ? 12.133 -7.801 -4.535 1 95.44 120 LYS A CA 1
ATOM 988 C C . LYS A 1 120 ? 12.273 -6.281 -4.539 1 95.44 120 LYS A C 1
ATOM 990 O O . LYS A 1 120 ? 11.445 -5.574 -5.109 1 95.44 120 LYS A O 1
ATOM 995 N N . LYS A 1 121 ? 13.344 -5.832 -4.043 1 92.5 121 LYS A N 1
ATOM 996 C CA . LYS A 1 121 ? 13.555 -4.43 -3.701 1 92.5 121 LYS A CA 1
ATOM 997 C C . LYS A 1 121 ? 13.531 -3.549 -4.945 1 92.5 121 LYS A C 1
ATOM 999 O O . LYS A 1 121 ? 12.758 -2.594 -5.023 1 92.5 121 LYS A O 1
ATOM 1004 N N . GLU A 1 122 ? 14.391 -3.881 -5.93 1 94.69 122 GLU A N 1
ATOM 1005 C CA . GLU A 1 122 ? 14.453 -3.066 -7.137 1 94.69 122 GLU A CA 1
ATOM 1006 C C . GLU A 1 122 ? 13.148 -3.152 -7.926 1 94.69 122 GLU A C 1
ATOM 1008 O O . GLU A 1 122 ? 12.688 -2.154 -8.484 1 94.69 122 GLU A O 1
ATOM 1013 N N . LEU A 1 123 ? 12.555 -4.328 -7.941 1 96.5 123 LEU A N 1
ATOM 1014 C CA . LEU A 1 123 ? 11.289 -4.508 -8.641 1 96.5 123 LEU A CA 1
ATOM 1015 C C . LEU A 1 123 ? 10.188 -3.668 -7.988 1 96.5 123 LEU A C 1
ATOM 1017 O O . LEU A 1 123 ? 9.375 -3.057 -8.688 1 96.5 123 LEU A O 1
ATOM 1021 N N . SER A 1 124 ? 10.172 -3.67 -6.617 1 93.69 124 SER A N 1
ATOM 1022 C CA . SER A 1 124 ? 9.172 -2.873 -5.914 1 93.69 124 SER A CA 1
ATOM 1023 C C . SER A 1 124 ? 9.297 -1.394 -6.262 1 93.69 124 SER A C 1
ATOM 1025 O O . SER A 1 124 ? 8.289 -0.691 -6.387 1 93.69 124 SER A O 1
ATOM 1027 N N . LYS A 1 125 ? 10.484 -0.908 -6.492 1 90.5 125 LYS A N 1
ATOM 1028 C CA . LYS A 1 125 ? 10.711 0.48 -6.883 1 90.5 125 LYS A CA 1
ATOM 1029 C C . LYS A 1 125 ? 10.156 0.758 -8.273 1 90.5 125 LYS A C 1
ATOM 1031 O O . LYS A 1 125 ? 9.516 1.785 -8.5 1 90.5 125 LYS A O 1
ATOM 1036 N N . VAL A 1 126 ? 10.414 -0.123 -9.148 1 91.94 126 VAL A N 1
ATOM 1037 C CA . VAL A 1 126 ? 9.945 0.017 -10.523 1 91.94 126 VAL A CA 1
ATOM 1038 C C . VAL A 1 126 ? 8.414 0.073 -10.547 1 91.94 126 VAL A C 1
ATOM 1040 O O . VAL A 1 126 ? 7.832 0.899 -11.25 1 91.94 126 VAL A O 1
ATOM 1043 N N . ILE A 1 127 ? 7.758 -0.776 -9.734 1 91.94 127 ILE A N 1
ATOM 1044 C CA . ILE A 1 127 ? 6.301 -0.844 -9.703 1 91.94 127 ILE A CA 1
ATOM 1045 C C . ILE A 1 127 ? 5.738 0.421 -9.055 1 91.94 127 ILE A C 1
ATOM 1047 O O . ILE A 1 127 ? 4.746 0.979 -9.523 1 91.94 127 ILE A O 1
ATOM 1051 N N . TRP A 1 128 ? 6.434 0.925 -8.023 1 87.38 128 TRP A N 1
ATOM 1052 C CA . TRP A 1 128 ? 5.988 2.096 -7.277 1 87.38 128 TRP A CA 1
ATOM 1053 C C . TRP A 1 128 ? 6.078 3.355 -8.133 1 87.38 128 TRP A C 1
ATOM 1055 O O . TRP A 1 128 ? 5.359 4.328 -7.891 1 87.38 128 TRP A O 1
ATOM 1065 N N . GLU A 1 129 ? 6.867 3.338 -9.125 1 84.12 129 GLU A N 1
ATOM 1066 C CA . GLU A 1 129 ? 7.074 4.484 -10 1 84.12 129 GLU A CA 1
ATOM 1067 C C . GLU A 1 129 ? 5.977 4.578 -11.062 1 84.12 129 GLU A C 1
ATOM 1069 O O . GLU A 1 129 ? 5.918 5.551 -11.812 1 84.12 129 GLU A O 1
ATOM 1074 N N . GLN A 1 130 ? 5.086 3.633 -11.062 1 81.25 130 GLN A N 1
ATOM 1075 C CA . GLN A 1 130 ? 4.062 3.627 -12.102 1 81.25 130 GLN A CA 1
ATOM 1076 C C . GLN A 1 130 ? 2.854 4.457 -11.688 1 81.25 130 GLN A C 1
ATOM 1078 O O . GLN A 1 130 ? 2.531 4.551 -10.5 1 81.25 130 GLN A O 1
ATOM 1083 N N . SER B 1 1 ? -13.852 22.812 -5.234 1 58.88 1 SER B N 1
ATOM 1084 C CA . SER B 1 1 ? -13.586 24.078 -4.578 1 58.88 1 SER B CA 1
ATOM 1085 C C . SER B 1 1 ? -12.734 23.891 -3.326 1 58.88 1 SER B C 1
ATOM 1087 O O . SER B 1 1 ? -12.742 22.828 -2.721 1 58.88 1 SER B O 1
ATOM 1089 N N . ALA B 1 2 ? -11.93 24.984 -3.039 1 69.25 2 ALA B N 1
ATOM 1090 C CA . ALA B 1 2 ? -11.086 25.016 -1.849 1 69.25 2 ALA B CA 1
ATOM 1091 C C . ALA B 1 2 ? -11.883 24.656 -0.599 1 69.25 2 ALA B C 1
ATOM 1093 O O . ALA B 1 2 ? -11.383 23.938 0.274 1 69.25 2 ALA B O 1
ATOM 1094 N N . ASP B 1 3 ? -13.102 25.062 -0.536 1 79.94 3 ASP B N 1
ATOM 1095 C CA . ASP B 1 3 ? -13.93 24.766 0.631 1 79.94 3 ASP B CA 1
ATOM 1096 C C . ASP B 1 3 ? -14.203 23.281 0.751 1 79.94 3 ASP B C 1
ATOM 1098 O O . ASP B 1 3 ? -14.078 22.703 1.835 1 79.94 3 ASP B O 1
ATOM 1102 N N . LEU B 1 4 ? -14.516 22.672 -0.355 1 84 4 LEU B N 1
ATOM 1103 C CA . LEU B 1 4 ? -14.82 21.234 -0.312 1 84 4 LEU B CA 1
ATOM 1104 C C . LEU B 1 4 ? -13.586 20.422 0.053 1 84 4 LEU B C 1
ATOM 1106 O O . LEU B 1 4 ? -13.688 19.422 0.749 1 84 4 LEU B O 1
ATOM 1110 N N . GLN B 1 5 ? -12.531 21.047 -0.343 1 87.31 5 GLN B N 1
ATOM 1111 C CA . GLN B 1 5 ? -11.273 20.375 -0.042 1 87.31 5 GLN B CA 1
ATOM 1112 C C . GLN B 1 5 ? -10.984 20.391 1.456 1 87.31 5 GLN B C 1
ATOM 1114 O O . GLN B 1 5 ? -10.492 19.406 2.014 1 87.31 5 GLN B O 1
ATOM 1119 N N . ASP B 1 6 ? -11.273 21.5 2.006 1 91.75 6 ASP B N 1
ATOM 1120 C CA . ASP B 1 6 ? -11.07 21.609 3.445 1 91.75 6 ASP B CA 1
ATOM 1121 C C . ASP B 1 6 ? -12.008 20.688 4.215 1 91.75 6 ASP B C 1
ATOM 1123 O O . ASP B 1 6 ? -11.625 20.125 5.238 1 91.75 6 ASP B O 1
ATOM 1127 N N . VAL B 1 7 ? -13.141 20.578 3.736 1 92.88 7 VAL B N 1
ATOM 1128 C CA . VAL B 1 7 ? -14.125 19.719 4.379 1 92.88 7 VAL B CA 1
ATOM 1129 C C . VAL B 1 7 ? -13.703 18.25 4.238 1 92.88 7 VAL B C 1
ATOM 1131 O O . VAL B 1 7 ? -13.758 17.484 5.207 1 92.88 7 VAL B O 1
ATOM 1134 N N . MET B 1 8 ? -13.242 17.906 3.086 1 94.25 8 MET B N 1
ATOM 1135 C CA . MET B 1 8 ? -12.75 16.562 2.842 1 94.25 8 MET B CA 1
ATOM 1136 C C . MET B 1 8 ? -11.555 16.25 3.734 1 94.25 8 MET B C 1
ATOM 1138 O O . MET B 1 8 ? -11.477 15.164 4.316 1 94.25 8 MET B O 1
ATOM 1142 N N . PHE B 1 9 ? -10.711 17.203 3.816 1 95.88 9 PHE B N 1
ATOM 1143 C CA . PHE B 1 9 ? -9.531 17.016 4.656 1 95.88 9 PHE B CA 1
ATOM 1144 C C . PHE B 1 9 ? -9.93 16.766 6.105 1 95.88 9 PHE B C 1
ATOM 1146 O O . PHE B 1 9 ? -9.406 15.867 6.758 1 95.88 9 PHE B O 1
ATOM 1153 N N . THR B 1 10 ? -10.859 17.578 6.59 1 96.88 10 THR B N 1
ATOM 1154 C CA . THR B 1 10 ? -11.328 17.453 7.969 1 96.88 10 THR B CA 1
ATOM 1155 C C . THR B 1 10 ? -12.023 16.109 8.18 1 96.88 10 THR B C 1
ATOM 1157 O O . THR B 1 10 ? -11.891 15.492 9.234 1 96.88 10 THR B O 1
ATOM 1160 N N . ALA B 1 11 ? -12.742 15.688 7.195 1 97 11 ALA B N 1
ATOM 1161 C CA . ALA B 1 11 ? -13.43 14.398 7.289 1 97 11 ALA B CA 1
ATOM 1162 C C . ALA B 1 11 ? -12.43 13.25 7.398 1 97 11 ALA B C 1
ATOM 1164 O O . ALA B 1 11 ? -12.656 12.289 8.141 1 97 11 ALA B O 1
ATOM 1165 N N . LEU B 1 12 ? -11.32 13.305 6.645 1 97.31 12 LEU B N 1
ATOM 1166 C CA . LEU B 1 12 ? -10.266 12.305 6.742 1 97.31 12 LEU B CA 1
ATOM 1167 C C . LEU B 1 12 ? -9.648 12.297 8.141 1 97.31 12 LEU B C 1
ATOM 1169 O O . LEU B 1 12 ? -9.57 11.242 8.773 1 97.31 12 LEU B O 1
ATOM 1173 N N . VAL B 1 13 ? -9.312 13.492 8.594 1 97.94 13 VAL B N 1
ATOM 1174 C CA . VAL B 1 13 ? -8.602 13.641 9.859 1 97.94 13 VAL B CA 1
ATOM 1175 C C . VAL B 1 13 ? -9.492 13.188 11.008 1 97.94 13 VAL B C 1
ATOM 1177 O O . VAL B 1 13 ? -9.031 12.516 11.938 1 97.94 13 VAL B O 1
ATOM 1180 N N . LYS B 1 14 ? -10.711 13.43 10.922 1 97.88 14 LYS B N 1
ATOM 1181 C CA . LYS B 1 14 ? -11.648 13.133 12 1 97.88 14 LYS B CA 1
ATOM 1182 C C . LYS B 1 14 ? -12.219 11.727 11.867 1 97.88 14 LYS B C 1
ATOM 1184 O O . LYS B 1 14 ? -13.047 11.305 12.672 1 97.88 14 LYS B O 1
ATOM 1189 N N . ASP B 1 15 ? -11.797 10.961 10.891 1 97.44 15 ASP B N 1
ATOM 1190 C CA . ASP B 1 15 ? -12.234 9.586 10.672 1 97.44 15 ASP B CA 1
ATOM 1191 C C . ASP B 1 15 ? -13.742 9.516 10.469 1 97.44 15 ASP B C 1
ATOM 1193 O O . ASP B 1 15 ? -14.438 8.805 11.195 1 97.44 15 ASP B O 1
ATOM 1197 N N . ARG B 1 16 ? -14.195 10.203 9.445 1 97.38 16 ARG B N 1
ATOM 1198 C CA . ARG B 1 16 ? -15.602 10.203 9.039 1 97.38 16 ARG B CA 1
ATOM 1199 C C . ARG B 1 16 ? -15.781 9.469 7.719 1 97.38 16 ARG B C 1
ATOM 1201 O O . ARG B 1 16 ? -15.969 10.102 6.676 1 97.38 16 ARG B O 1
ATOM 1208 N N . PRO B 1 17 ? -15.836 8.18 7.695 1 97 17 PRO B N 1
ATOM 1209 C CA . PRO B 1 17 ? -15.844 7.398 6.457 1 97 17 PRO B CA 1
ATOM 1210 C C . PRO B 1 17 ? -17.094 7.645 5.613 1 97 17 PRO B C 1
ATOM 1212 O O . PRO B 1 17 ? -17 7.691 4.383 1 97 17 PRO B O 1
ATOM 1215 N N . LYS B 1 18 ? -18.234 7.75 6.242 1 96.62 18 LYS B N 1
ATOM 1216 C CA . LYS B 1 18 ? -19.469 7.984 5.496 1 96.62 18 LYS B CA 1
ATOM 1217 C C . LYS B 1 18 ? -19.422 9.312 4.742 1 96.62 18 LYS B C 1
ATOM 1219 O O . LYS B 1 18 ? -19.891 9.406 3.609 1 96.62 18 LYS B O 1
ATOM 1224 N N . PHE B 1 19 ? -18.922 10.305 5.371 1 95.12 19 PHE B N 1
ATOM 1225 C CA . PHE B 1 19 ? -18.781 11.617 4.754 1 95.12 19 PHE B CA 1
ATOM 1226 C C . PHE B 1 19 ? -17.797 11.578 3.598 1 95.12 19 PHE B C 1
ATOM 1228 O O . PHE B 1 19 ? -18.047 12.156 2.541 1 95.12 19 PHE B O 1
ATOM 1235 N N . VAL B 1 20 ? -16.656 10.891 3.822 1 95.5 20 VAL B N 1
ATOM 1236 C CA . VAL B 1 20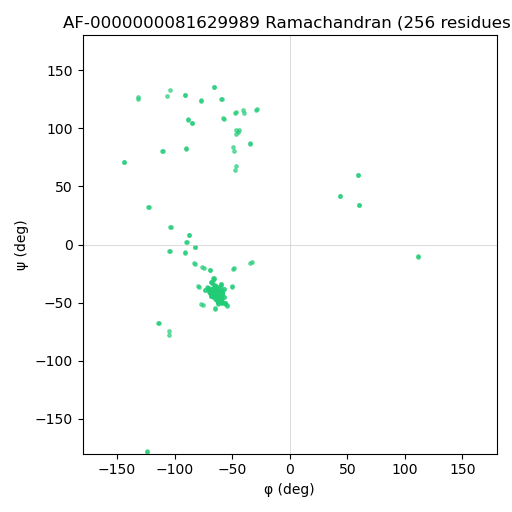 ? -15.672 10.758 2.764 1 95.5 20 VAL B CA 1
ATOM 1237 C C . VAL B 1 20 ? -16.281 10.031 1.566 1 95.5 20 VAL B C 1
ATOM 1239 O O . VAL B 1 20 ? -16.094 10.453 0.421 1 95.5 20 VAL B O 1
ATOM 1242 N N . ARG B 1 21 ? -17.078 9.008 1.829 1 94.56 21 ARG B N 1
ATOM 1243 C CA . ARG B 1 21 ? -17.766 8.266 0.771 1 94.56 21 ARG B CA 1
ATOM 1244 C C . ARG B 1 21 ? -18.719 9.172 -0.009 1 94.56 21 ARG B C 1
ATOM 1246 O O . ARG B 1 21 ? -18.766 9.102 -1.238 1 94.56 21 ARG B O 1
ATOM 1253 N N . LEU B 1 22 ? -19.406 9.93 0.734 1 92.88 22 LEU B N 1
ATOM 1254 C CA . LEU B 1 22 ? -20.344 10.859 0.111 1 92.88 22 LEU B CA 1
ATOM 1255 C C . LEU B 1 22 ? -19.625 11.812 -0.836 1 92.88 22 LEU B C 1
ATOM 1257 O O . LEU B 1 22 ? -20.109 12.094 -1.933 1 92.88 22 LEU B O 1
ATOM 1261 N N . PHE B 1 23 ? -18.5 12.297 -0.458 1 90.56 23 PHE B N 1
ATOM 1262 C CA . PHE B 1 23 ? -17.719 13.203 -1.287 1 90.56 23 PHE B CA 1
ATOM 1263 C C . PHE B 1 23 ? -17.203 12.5 -2.539 1 90.56 23 PHE B C 1
ATOM 1265 O O . PHE B 1 23 ? -17.234 13.062 -3.633 1 90.56 23 PHE B O 1
ATOM 1272 N N . LEU B 1 24 ? -16.828 11.273 -2.355 1 88.56 24 LEU B N 1
ATOM 1273 C CA . LEU B 1 24 ? -16.281 10.508 -3.475 1 88.56 24 LEU B CA 1
ATOM 1274 C C . LEU B 1 24 ? -17.375 10.141 -4.465 1 88.56 24 LEU B C 1
ATOM 1276 O O . LEU B 1 24 ? -17.156 10.141 -5.676 1 88.56 24 LEU B O 1
ATOM 1280 N N . GLU B 1 25 ? -18.484 9.859 -4.004 1 89.12 25 GLU B N 1
ATOM 1281 C CA . GLU B 1 25 ? -19.609 9.477 -4.844 1 89.12 25 GLU B CA 1
ATOM 1282 C C . GLU B 1 25 ? -20.219 10.695 -5.535 1 89.12 25 GLU B C 1
ATOM 1284 O O . GLU B 1 25 ? -20.922 10.555 -6.539 1 89.12 25 GLU B O 1
ATOM 1289 N N . ASN B 1 26 ? -19.969 11.805 -5.047 1 86.94 26 ASN B N 1
ATOM 1290 C CA . ASN B 1 26 ? -20.562 13.023 -5.594 1 86.94 26 ASN B CA 1
ATOM 1291 C C . ASN B 1 26 ? -19.547 13.812 -6.414 1 86.94 26 ASN B C 1
ATOM 1293 O O . ASN B 1 26 ? -19.656 15.039 -6.535 1 86.94 26 ASN B O 1
ATOM 1297 N N . GLY B 1 27 ? -18.516 13.188 -6.73 1 80 27 GLY B N 1
ATOM 1298 C CA . GLY B 1 27 ? -17.703 13.734 -7.809 1 80 27 GLY B CA 1
ATOM 1299 C C . GLY B 1 27 ? -16.359 14.266 -7.34 1 80 27 GLY B C 1
ATOM 1300 O O . GLY B 1 27 ? -15.562 14.766 -8.141 1 80 27 GLY B O 1
ATOM 1301 N N . LEU B 1 28 ? -16.172 14.352 -6.059 1 84.75 28 LEU B N 1
ATOM 1302 C CA . LEU B 1 28 ? -14.82 14.734 -5.672 1 84.75 28 LEU B CA 1
ATOM 1303 C C . LEU B 1 28 ? -13.797 13.727 -6.18 1 84.75 28 LEU B C 1
ATOM 1305 O O . LEU B 1 28 ? -13.977 12.516 -6.008 1 84.75 28 LEU B O 1
ATOM 1309 N N . ASN B 1 29 ? -12.906 14.234 -6.844 1 85.69 29 ASN B N 1
ATOM 1310 C CA . ASN B 1 29 ? -11.828 13.406 -7.371 1 85.69 29 ASN B CA 1
ATOM 1311 C C . ASN B 1 29 ? -10.68 13.273 -6.371 1 85.69 29 ASN B C 1
ATOM 1313 O O . ASN B 1 29 ? -9.922 14.219 -6.156 1 85.69 29 ASN B O 1
ATOM 1317 N N . LEU B 1 30 ? -10.625 12.148 -5.848 1 85.88 30 LEU B N 1
ATOM 1318 C CA . LEU B 1 30 ? -9.641 11.883 -4.805 1 85.88 30 LEU B CA 1
ATOM 1319 C C . LEU B 1 30 ? -8.219 12.094 -5.328 1 85.88 30 LEU B C 1
ATOM 1321 O O . LEU B 1 30 ? -7.355 12.594 -4.609 1 85.88 30 LEU B O 1
ATOM 1325 N N . ARG B 1 31 ? -7.973 11.766 -6.57 1 80.88 31 ARG B N 1
ATOM 1326 C CA . ARG B 1 31 ? -6.645 11.906 -7.16 1 80.88 31 ARG B CA 1
ATOM 1327 C C . ARG B 1 31 ? -6.27 13.375 -7.316 1 80.88 31 ARG B C 1
ATOM 1329 O O . ARG B 1 31 ? -5.098 13.742 -7.191 1 80.88 31 ARG B O 1
ATOM 1336 N N . LYS B 1 32 ? -7.223 14.156 -7.547 1 85.5 32 LYS B N 1
ATOM 1337 C CA . LYS B 1 32 ? -6.969 15.586 -7.664 1 85.5 32 LYS B CA 1
ATOM 1338 C C . LYS B 1 32 ? -6.816 16.234 -6.289 1 85.5 32 LYS B C 1
ATOM 1340 O O . LYS B 1 32 ? -6.055 17.188 -6.125 1 85.5 32 LYS B O 1
ATOM 1345 N N . PHE B 1 33 ? -7.574 15.742 -5.438 1 91.5 33 PHE B N 1
ATOM 1346 C CA . PHE B 1 33 ? -7.551 16.25 -4.07 1 91.5 33 PHE B CA 1
ATOM 1347 C C . PHE B 1 33 ? -6.219 15.953 -3.398 1 91.5 33 PHE B C 1
ATOM 1349 O O . PHE B 1 33 ? -5.684 16.781 -2.662 1 91.5 33 PHE B O 1
ATOM 1356 N N . LEU B 1 34 ? -5.762 14.773 -3.721 1 92 34 LEU B N 1
ATOM 1357 C CA . LEU B 1 34 ? -4.566 14.305 -3.027 1 92 34 LEU B CA 1
ATOM 1358 C C . LEU B 1 34 ? -3.305 14.82 -3.711 1 92 34 LEU B C 1
ATOM 1360 O O . LEU B 1 34 ? -3.031 14.469 -4.863 1 92 34 LEU B O 1
ATOM 1364 N N . ASN B 1 35 ? -2.674 15.781 -3.133 1 89.56 35 ASN B N 1
ATOM 1365 C CA . ASN B 1 35 ? -1.382 16.281 -3.592 1 89.56 35 ASN B CA 1
ATOM 1366 C C . ASN B 1 35 ? -0.335 16.219 -2.482 1 89.56 35 ASN B C 1
ATOM 1368 O O . ASN B 1 35 ? -0.607 15.727 -1.391 1 89.56 35 ASN B O 1
ATOM 1372 N N . HIS B 1 36 ? 0.835 16.672 -2.742 1 89.12 36 HIS B N 1
ATOM 1373 C CA . HIS B 1 36 ? 1.958 16.562 -1.817 1 89.12 36 HIS B CA 1
ATOM 1374 C C . HIS B 1 36 ? 1.679 17.312 -0.522 1 89.12 36 HIS B C 1
ATOM 1376 O O . HIS B 1 36 ? 2.035 16.859 0.562 1 89.12 36 HIS B O 1
ATOM 1382 N N . GLU B 1 37 ? 1.095 18.484 -0.682 1 90.69 37 GLU B N 1
ATOM 1383 C CA . GLU B 1 37 ? 0.83 19.312 0.491 1 90.69 37 GLU B CA 1
ATOM 1384 C C . GLU B 1 37 ? -0.162 18.625 1.433 1 90.69 37 GLU B C 1
ATOM 1386 O O . GLU B 1 37 ? 0.036 18.625 2.648 1 90.69 37 GLU B O 1
ATOM 1391 N N . VAL B 1 38 ? -1.22 18.062 0.827 1 94.12 38 VAL B N 1
ATOM 1392 C CA . VAL B 1 38 ? -2.248 17.391 1.611 1 94.12 38 VAL B CA 1
ATOM 1393 C C . VAL B 1 38 ? -1.649 16.172 2.314 1 94.12 38 VAL B C 1
ATOM 1395 O O . VAL B 1 38 ? -1.835 15.992 3.52 1 94.12 38 VAL B O 1
ATOM 1398 N N . LEU B 1 39 ? -0.923 15.414 1.587 1 95.62 39 LEU B N 1
ATOM 1399 C CA . LEU B 1 39 ? -0.336 14.203 2.146 1 95.62 39 LEU B CA 1
ATOM 1400 C C . LEU B 1 39 ? 0.71 14.539 3.203 1 95.62 39 LEU B C 1
ATOM 1402 O O . LEU B 1 39 ? 0.787 13.883 4.242 1 95.62 39 LEU B O 1
ATOM 1406 N N . THR B 1 40 ? 1.491 15.523 2.941 1 94.75 40 THR B N 1
ATOM 1407 C CA . THR B 1 40 ? 2.475 15.953 3.928 1 94.75 40 THR B CA 1
ATOM 1408 C C . THR B 1 40 ? 1.79 16.359 5.23 1 94.75 40 THR B C 1
ATOM 1410 O O . THR B 1 40 ? 2.244 16 6.316 1 94.75 40 THR B O 1
ATOM 1413 N N . GLU B 1 41 ? 0.721 17.078 5.117 1 95.94 41 GLU B N 1
ATOM 1414 C CA . GLU B 1 41 ? -0.036 17.5 6.297 1 95.94 41 GLU B CA 1
ATOM 1415 C C . GLU B 1 41 ? -0.581 16.297 7.055 1 95.94 41 GLU B C 1
ATOM 1417 O O . GLU B 1 41 ? -0.55 16.266 8.289 1 95.94 41 GLU B O 1
ATOM 1422 N N . LEU B 1 42 ? -1.047 15.312 6.332 1 97.19 42 LEU B N 1
ATOM 1423 C CA . LEU B 1 42 ? -1.566 14.102 6.957 1 97.19 42 LEU B CA 1
ATOM 1424 C C . LEU B 1 42 ? -0.458 13.344 7.68 1 97.19 42 LEU B C 1
ATOM 1426 O O . LEU B 1 42 ? -0.643 12.906 8.812 1 97.19 42 LEU B O 1
ATOM 1430 N N . TYR B 1 43 ? 0.721 13.297 7.145 1 96.62 43 TYR B N 1
ATOM 1431 C CA . TYR B 1 43 ? 1.799 12.461 7.664 1 96.62 43 TYR B CA 1
ATOM 1432 C C . TYR B 1 43 ? 2.645 13.227 8.672 1 96.62 43 TYR B C 1
ATOM 1434 O O . TYR B 1 43 ? 3.518 12.648 9.328 1 96.62 43 TYR B O 1
ATOM 1442 N N . THR B 1 44 ? 2.43 14.453 8.836 1 96.25 44 THR B N 1
ATOM 1443 C CA . THR B 1 44 ? 3.189 15.234 9.805 1 96.25 44 THR B CA 1
ATOM 1444 C C . THR B 1 44 ? 2.287 15.719 10.938 1 96.25 44 THR B C 1
ATOM 1446 O O . THR B 1 44 ? 2.197 15.07 11.984 1 96.25 44 THR B O 1
ATOM 1449 N N . ASN B 1 45 ? 1.357 16.609 10.625 1 96.25 45 ASN B N 1
ATOM 1450 C CA . ASN B 1 45 ? 0.556 17.25 11.664 1 96.25 45 ASN B CA 1
ATOM 1451 C C . ASN B 1 45 ? -0.618 16.375 12.086 1 96.25 45 ASN B C 1
ATOM 1453 O O . ASN B 1 45 ? -1.2 16.562 13.156 1 96.25 45 ASN B O 1
ATOM 1457 N N . ASN B 1 46 ? -0.917 15.438 11.32 1 97.19 46 ASN B N 1
ATOM 1458 C CA . ASN B 1 46 ? -2.037 14.562 11.633 1 97.19 46 ASN B CA 1
ATOM 1459 C C . ASN B 1 46 ? -1.604 13.094 11.695 1 97.19 46 ASN B C 1
ATOM 1461 O O . ASN B 1 46 ? -2.344 12.211 11.273 1 97.19 46 ASN B O 1
ATOM 1465 N N . PHE B 1 47 ? -0.412 12.906 12.117 1 95.88 47 PHE B N 1
ATOM 1466 C CA . PHE B 1 47 ? 0.178 11.578 12.305 1 95.88 47 PHE B CA 1
ATOM 1467 C C . PHE B 1 47 ? 0.854 11.477 13.664 1 95.88 47 PHE B C 1
ATOM 1469 O O . PHE B 1 47 ? 1.714 12.289 14 1 95.88 47 PHE B O 1
ATOM 1476 N N . SER B 1 48 ? 0.528 10.547 14.391 1 93.31 48 SER B N 1
ATOM 1477 C CA . SER B 1 48 ? 1.035 10.383 15.75 1 93.31 48 SER B CA 1
ATOM 1478 C C . SER B 1 48 ? 2.535 10.109 15.75 1 93.31 48 SER B C 1
ATOM 1480 O O . SER B 1 48 ? 3.014 9.242 15.008 1 93.31 48 SER B O 1
ATOM 1482 N N . SER B 1 49 ? 3.264 10.766 16.625 1 93.38 49 SER B N 1
ATOM 1483 C CA . SER B 1 49 ? 4.684 10.5 16.812 1 93.38 49 SER B CA 1
ATOM 1484 C C . SER B 1 49 ? 4.906 9.117 17.422 1 93.38 49 SER B C 1
ATOM 1486 O O . SER B 1 49 ? 5.91 8.461 17.141 1 93.38 49 SER B O 1
ATOM 1488 N N . LEU B 1 50 ? 3.967 8.766 18.234 1 93.38 50 LEU B N 1
ATOM 1489 C CA . LEU B 1 50 ? 4.047 7.441 18.828 1 93.38 50 LEU B CA 1
ATOM 1490 C C . LEU B 1 50 ? 3.949 6.355 17.766 1 93.38 50 LEU B C 1
ATOM 1492 O O . LEU B 1 50 ? 4.68 5.363 17.812 1 93.38 50 LEU B O 1
ATOM 1496 N N . VAL B 1 51 ? 3.016 6.535 16.844 1 92.56 51 VAL B N 1
ATOM 1497 C CA . VAL B 1 51 ? 2.852 5.566 15.766 1 92.56 51 VAL B CA 1
ATOM 1498 C C . VAL B 1 51 ? 4.129 5.504 14.93 1 92.56 51 VAL B C 1
ATOM 1500 O O . VAL B 1 51 ? 4.578 4.422 14.555 1 92.56 51 VAL B O 1
ATOM 1503 N N . PHE B 1 52 ? 4.734 6.582 14.664 1 94.62 52 PHE B N 1
ATOM 1504 C CA . PHE B 1 52 ? 5.965 6.617 13.883 1 94.62 52 PHE B CA 1
ATOM 1505 C C . PHE B 1 52 ? 7.09 5.895 14.609 1 94.62 52 PHE B C 1
ATOM 1507 O O . PHE B 1 52 ? 7.836 5.121 14 1 94.62 52 PHE B O 1
ATOM 1514 N N . LYS B 1 53 ? 7.219 6.191 15.836 1 94.19 53 LYS B N 1
ATOM 1515 C CA . LYS B 1 53 ? 8.25 5.539 16.641 1 94.19 53 LYS B CA 1
ATOM 1516 C C . LYS B 1 53 ? 8.047 4.027 16.672 1 94.19 53 LYS B C 1
ATOM 1518 O O . LYS B 1 53 ? 9.008 3.262 16.562 1 94.19 53 LYS B O 1
ATOM 1523 N N . ASN B 1 54 ? 6.777 3.617 16.875 1 89.62 54 ASN B N 1
ATOM 1524 C CA . ASN B 1 54 ? 6.469 2.191 16.859 1 89.62 54 ASN B CA 1
ATOM 1525 C C . ASN B 1 54 ? 6.82 1.552 15.516 1 89.62 54 ASN B C 1
ATOM 1527 O O . ASN B 1 54 ? 7.297 0.417 15.477 1 89.62 54 ASN B O 1
ATOM 1531 N N . LEU B 1 55 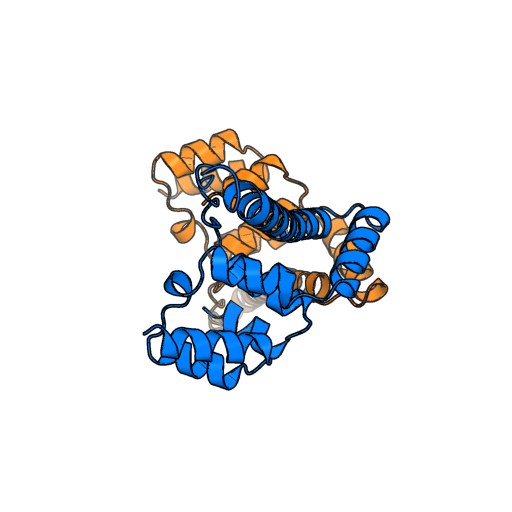? 6.449 2.262 14.516 1 91.31 55 LEU B N 1
ATOM 1532 C CA . LEU B 1 55 ? 6.801 1.789 13.188 1 91.31 55 LEU B CA 1
ATOM 1533 C C . LEU B 1 55 ? 8.305 1.612 13.047 1 91.31 55 LEU B C 1
ATOM 1535 O O . LEU B 1 55 ? 8.773 0.625 12.469 1 91.31 55 LEU B O 1
ATOM 1539 N N . GLN B 1 56 ? 9.094 2.541 13.484 1 91.75 56 GLN B N 1
ATOM 1540 C CA . GLN B 1 56 ? 10.547 2.469 13.453 1 91.75 56 GLN B CA 1
ATOM 1541 C C . GLN B 1 56 ? 11.055 1.268 14.25 1 91.75 56 GLN B C 1
ATOM 1543 O O . GLN B 1 56 ? 11.945 0.543 13.789 1 91.75 56 GLN B O 1
ATOM 1548 N N . ILE B 1 57 ? 10.547 1.074 15.406 1 90.94 57 ILE B N 1
ATOM 1549 C CA . ILE B 1 57 ? 10.922 -0.049 16.25 1 90.94 57 ILE B CA 1
ATOM 1550 C C . ILE B 1 57 ? 10.562 -1.362 15.562 1 90.94 57 ILE B C 1
ATOM 1552 O O . ILE B 1 57 ? 11.375 -2.289 15.516 1 90.94 57 ILE B O 1
ATOM 1556 N N . ALA B 1 58 ? 9.359 -1.459 15.086 1 86.75 58 ALA B N 1
ATOM 1557 C CA . ALA B 1 58 ? 8.859 -2.68 14.453 1 86.75 58 ALA B CA 1
ATOM 1558 C C . ALA B 1 58 ? 9.719 -3.064 13.25 1 86.75 58 ALA B C 1
ATOM 1560 O O . ALA B 1 58 ? 10.055 -4.238 13.07 1 86.75 58 ALA B O 1
ATOM 1561 N N . LYS B 1 59 ? 9.969 -2.156 12.383 1 88 59 LYS B N 1
ATOM 1562 C CA . LYS B 1 5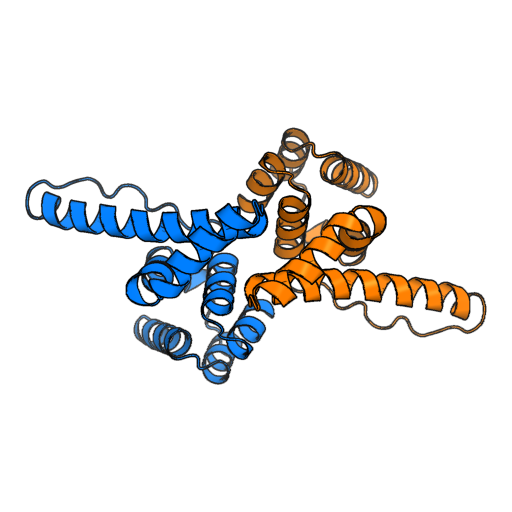9 ? 10.742 -2.479 11.18 1 88 59 LYS B CA 1
ATOM 1563 C C . LYS B 1 59 ? 12.125 -3.016 11.539 1 88 59 LYS B C 1
ATOM 1565 O O . LYS B 1 59 ? 12.641 -3.908 10.867 1 88 59 LYS B O 1
ATOM 1570 N N . ASN B 1 60 ? 12.805 -2.434 12.547 1 88.44 60 ASN B N 1
ATOM 1571 C CA . ASN B 1 60 ? 14.125 -2.885 12.977 1 88.44 60 ASN B CA 1
ATOM 1572 C C . ASN B 1 60 ? 14.055 -4.262 13.633 1 88.44 60 ASN B C 1
ATOM 1574 O O . ASN B 1 60 ? 14.906 -5.117 13.375 1 88.44 60 ASN B O 1
ATOM 1578 N N . SER B 1 61 ? 13.055 -4.406 14.492 1 82.44 61 SER B N 1
ATOM 1579 C CA . SER B 1 61 ? 12.914 -5.641 15.258 1 82.44 61 SER B CA 1
ATOM 1580 C C . SER B 1 61 ? 12.609 -6.824 14.336 1 82.44 61 SER B C 1
ATOM 1582 O O . SER B 1 61 ? 13.117 -7.93 14.555 1 82.44 61 SER B O 1
ATOM 1584 N N . TYR B 1 62 ? 11.852 -6.559 13.289 1 77.81 62 TYR B N 1
ATOM 1585 C CA . TYR B 1 62 ? 11.359 -7.66 12.461 1 77.81 62 TYR B CA 1
ATOM 1586 C C . TYR B 1 62 ? 12.133 -7.742 11.148 1 77.81 62 TYR B C 1
ATOM 1588 O O . TYR B 1 62 ? 12.031 -8.742 10.43 1 77.81 62 TYR B O 1
ATOM 1596 N N . ASN B 1 63 ? 13.008 -6.812 10.883 1 81.31 63 ASN B N 1
ATOM 1597 C CA . ASN B 1 63 ? 13.703 -6.742 9.602 1 81.31 63 ASN B CA 1
ATOM 1598 C C . ASN B 1 63 ? 12.742 -6.98 8.438 1 81.31 63 ASN B C 1
ATOM 1600 O O . ASN B 1 63 ? 13.016 -7.805 7.559 1 81.31 63 ASN B O 1
ATOM 1604 N N . ASP B 1 64 ? 11.617 -6.395 8.57 1 82.06 64 ASP B N 1
ATOM 1605 C CA . ASP B 1 64 ? 10.508 -6.594 7.641 1 82.06 64 ASP B CA 1
ATOM 1606 C C . ASP B 1 64 ? 10.547 -5.574 6.508 1 82.06 64 ASP B C 1
ATOM 1608 O O . ASP B 1 64 ? 10.57 -4.363 6.754 1 82.06 64 ASP B O 1
ATOM 1612 N N . SER B 1 65 ? 10.477 -6.113 5.266 1 87.19 65 SER B N 1
ATOM 1613 C CA . SER B 1 65 ? 10.617 -5.25 4.098 1 87.19 65 SER B CA 1
ATOM 1614 C C . SER B 1 65 ? 9.422 -4.312 3.955 1 87.19 65 SER B C 1
ATOM 1616 O O . SER B 1 65 ? 9.578 -3.158 3.557 1 87.19 65 SER B O 1
ATOM 1618 N N . LEU B 1 66 ? 8.18 -4.824 4.223 1 90.69 66 LEU B N 1
ATOM 1619 C CA . LEU B 1 66 ? 6.98 -4 4.117 1 90.69 66 LEU B CA 1
ATOM 1620 C C . LEU B 1 66 ? 7.023 -2.846 5.109 1 90.69 66 LEU B C 1
ATOM 1622 O O . LEU B 1 66 ? 6.797 -1.693 4.742 1 90.69 66 LEU B O 1
ATOM 1626 N N . LEU B 1 67 ? 7.285 -3.076 6.336 1 92.06 67 LEU B N 1
ATOM 1627 C CA . LEU B 1 67 ? 7.348 -2.059 7.383 1 92.06 67 LEU B CA 1
ATOM 1628 C C . LEU B 1 67 ? 8.484 -1.078 7.117 1 92.06 67 LEU B C 1
ATOM 1630 O O . LEU B 1 67 ? 8.359 0.116 7.398 1 92.06 67 LEU B O 1
ATOM 1634 N N . THR B 1 68 ? 9.609 -1.591 6.609 1 90.88 68 THR B N 1
ATOM 1635 C CA . THR B 1 68 ? 10.719 -0.718 6.242 1 90.88 68 THR B CA 1
ATOM 1636 C C . THR B 1 68 ? 10.305 0.249 5.137 1 90.88 68 THR B C 1
ATOM 1638 O O . THR B 1 68 ? 10.617 1.438 5.191 1 90.88 68 THR B O 1
ATOM 1641 N N . PHE B 1 69 ? 9.68 -0.328 4.172 1 89.62 69 PHE B N 1
ATOM 1642 C CA . PHE B 1 69 ? 9.18 0.501 3.078 1 89.62 69 PHE B CA 1
ATOM 1643 C C . PHE B 1 69 ? 8.258 1.597 3.605 1 89.62 69 PHE B C 1
ATOM 1645 O O . PHE B 1 69 ? 8.398 2.764 3.232 1 89.62 69 PHE B O 1
ATOM 1652 N N . VAL B 1 70 ? 7.281 1.27 4.41 1 93.44 70 VAL B N 1
ATOM 1653 C CA . VAL B 1 70 ? 6.293 2.207 4.938 1 93.44 70 VAL B CA 1
ATOM 1654 C C . VAL B 1 70 ? 6.98 3.234 5.832 1 93.44 70 VAL B C 1
ATOM 1656 O O . VAL B 1 70 ? 6.645 4.422 5.797 1 93.44 70 VAL B O 1
ATOM 1659 N N . TRP B 1 71 ? 7.895 2.814 6.609 1 93.5 71 TRP B N 1
ATOM 1660 C CA . TRP B 1 71 ? 8.641 3.736 7.453 1 93.5 71 TRP B CA 1
ATOM 1661 C C . TRP B 1 71 ? 9.367 4.781 6.613 1 93.5 71 TRP B C 1
ATOM 1663 O O . TRP B 1 71 ? 9.336 5.973 6.934 1 93.5 71 TRP B O 1
ATOM 1673 N N . LYS B 1 72 ? 10.047 4.359 5.605 1 92.56 72 LYS B N 1
ATOM 1674 C CA . LYS B 1 72 ? 10.758 5.281 4.723 1 92.56 72 LYS B CA 1
ATOM 1675 C C . LYS B 1 72 ? 9.789 6.285 4.094 1 92.56 72 LYS B C 1
ATOM 1677 O O . LYS B 1 72 ? 10.125 7.461 3.939 1 92.56 72 LYS B O 1
ATOM 1682 N N . MET B 1 73 ? 8.672 5.793 3.682 1 91.56 73 MET B N 1
ATOM 1683 C CA . MET B 1 73 ? 7.652 6.66 3.094 1 91.56 73 MET B CA 1
ATOM 1684 C C . MET B 1 73 ? 7.215 7.734 4.086 1 91.56 73 MET B C 1
ATOM 1686 O O . MET B 1 73 ? 7.141 8.914 3.736 1 91.56 73 MET B O 1
ATOM 1690 N N . VAL B 1 74 ? 6.891 7.328 5.273 1 94.25 74 VAL B N 1
ATOM 1691 C CA . VAL B 1 74 ? 6.477 8.266 6.312 1 94.25 74 VAL B CA 1
ATOM 1692 C C . VAL B 1 74 ? 7.598 9.266 6.59 1 94.25 74 VAL B C 1
ATOM 1694 O O . VAL B 1 74 ? 7.355 10.469 6.68 1 94.25 74 VAL B O 1
ATOM 1697 N N . GLU B 1 75 ? 8.789 8.742 6.699 1 94.25 75 GLU B N 1
ATOM 1698 C CA . GLU B 1 75 ? 9.961 9.578 6.965 1 94.25 75 GLU B CA 1
ATOM 1699 C C . GLU B 1 75 ? 10.156 10.617 5.867 1 94.25 75 GLU B C 1
ATOM 1701 O O . GLU B 1 75 ? 10.547 11.75 6.145 1 94.25 75 GLU B O 1
ATOM 1706 N N . ASP B 1 76 ? 9.938 10.219 4.676 1 91.81 76 ASP B N 1
ATOM 1707 C CA . ASP B 1 76 ? 10.102 11.133 3.549 1 91.81 76 ASP B CA 1
ATOM 1708 C C . ASP B 1 76 ? 9.141 12.32 3.652 1 91.81 76 ASP B C 1
ATOM 1710 O O . ASP B 1 76 ? 9.516 13.453 3.371 1 91.81 76 ASP B O 1
ATOM 1714 N N . PHE B 1 77 ? 7.879 12.07 3.977 1 92.69 77 PHE B N 1
ATOM 1715 C CA . PHE B 1 77 ? 6.918 13.156 4.164 1 92.69 77 PHE B CA 1
ATOM 1716 C C . PHE B 1 77 ? 7.348 14.07 5.309 1 92.69 77 PHE B C 1
ATOM 1718 O O . PHE B 1 77 ? 7.242 15.289 5.203 1 92.69 77 PHE B O 1
ATOM 1725 N N . ARG B 1 78 ? 7.836 13.508 6.312 1 93.56 78 ARG B N 1
ATOM 1726 C CA . ARG B 1 78 ? 8.188 14.273 7.508 1 93.56 78 ARG B CA 1
ATOM 1727 C C . ARG B 1 78 ? 9.445 15.102 7.281 1 93.56 78 ARG B C 1
ATOM 1729 O O . ARG B 1 78 ? 9.531 16.234 7.742 1 93.56 78 ARG B O 1
ATOM 1736 N N . ARG B 1 79 ? 10.359 14.539 6.602 1 91.56 79 ARG B N 1
ATOM 1737 C CA . ARG B 1 79 ? 11.586 15.258 6.277 1 91.56 79 ARG B CA 1
ATOM 1738 C C . ARG B 1 79 ? 11.312 16.422 5.332 1 91.56 79 ARG B C 1
ATOM 1740 O O . ARG B 1 79 ? 11.914 17.484 5.461 1 91.56 79 ARG B O 1
ATOM 1747 N N . GLY B 1 80 ? 10.461 16.125 4.355 1 86.31 80 GLY B N 1
ATOM 1748 C CA . GLY B 1 80 ? 10.086 17.188 3.432 1 86.31 80 GLY B CA 1
ATOM 1749 C C . GLY B 1 80 ? 9.477 18.391 4.121 1 86.31 80 GLY B C 1
ATOM 1750 O O . GLY B 1 80 ? 9.75 19.531 3.754 1 86.31 80 GLY B O 1
ATOM 1751 N N . ALA B 1 81 ? 8.734 18.141 5.074 1 87.06 81 ALA B N 1
ATOM 1752 C CA . ALA B 1 81 ? 8.078 19.203 5.832 1 87.06 81 ALA B CA 1
ATOM 1753 C C . ALA B 1 81 ? 9.102 20 6.641 1 87.06 81 ALA B C 1
ATOM 1755 O O . ALA B 1 81 ? 8.992 21.234 6.746 1 87.06 81 ALA B O 1
ATOM 1756 N N . LYS B 1 82 ? 9.992 19.359 7.156 1 86.88 82 LYS B N 1
ATOM 1757 C CA . LYS B 1 82 ? 11.023 20.016 7.949 1 86.88 82 LYS B CA 1
ATOM 1758 C C . LYS B 1 82 ? 11.906 20.906 7.074 1 86.88 82 LYS B C 1
ATOM 1760 O O . LYS B 1 82 ? 12.297 22 7.488 1 86.88 82 LYS B O 1
ATOM 1765 N N . LYS B 1 83 ? 12.219 20.422 5.941 1 83.69 83 LYS B N 1
ATOM 1766 C CA . LYS B 1 83 ? 13.023 21.203 5 1 83.69 83 LYS B CA 1
ATOM 1767 C C . LYS B 1 83 ? 12.289 22.469 4.559 1 83.69 83 LYS B C 1
ATOM 1769 O O . LYS B 1 83 ? 12.891 23.531 4.438 1 83.69 83 LYS B O 1
ATOM 1774 N N . GLU B 1 84 ? 11.047 22.281 4.285 1 76.5 84 GLU B N 1
ATOM 1775 C CA . GLU B 1 84 ? 10.234 23.438 3.891 1 76.5 84 GLU B CA 1
ATOM 1776 C C . GLU B 1 84 ? 10.164 24.469 5.008 1 76.5 84 GLU B C 1
ATOM 1778 O O . GLU B 1 84 ? 10.219 25.672 4.75 1 76.5 84 GLU B O 1
ATOM 1783 N N . ASP B 1 85 ? 10.039 24.047 6.203 1 77.25 85 ASP B N 1
ATOM 1784 C CA . ASP B 1 85 ? 10 24.938 7.355 1 77.25 85 ASP B CA 1
ATOM 1785 C C . ASP B 1 85 ? 11.328 25.688 7.52 1 77.25 85 ASP B C 1
ATOM 1787 O O . ASP B 1 85 ? 11.344 26.875 7.855 1 77.25 85 ASP B O 1
ATOM 1791 N N . LYS B 1 86 ? 12.344 24.953 7.219 1 78.38 86 LYS B N 1
ATOM 1792 C CA . LYS B 1 86 ? 13.672 25.562 7.312 1 78.38 86 LYS B CA 1
ATOM 1793 C C . LYS B 1 86 ? 13.875 26.609 6.223 1 78.38 86 LYS B C 1
ATOM 1795 O O . LYS B 1 86 ? 14.461 27.656 6.465 1 78.38 86 LYS B O 1
ATOM 1800 N N . ASN B 1 87 ? 13.398 26.172 5.129 1 72.88 87 ASN B N 1
ATOM 1801 C CA . ASN B 1 87 ? 13.516 27.094 4.012 1 72.88 87 ASN B CA 1
ATOM 1802 C C . ASN B 1 87 ? 12.719 28.375 4.266 1 72.88 87 ASN B C 1
ATOM 1804 O O . ASN B 1 87 ? 13.156 29.469 3.891 1 72.88 87 ASN B O 1
ATOM 1808 N N . ILE B 1 88 ? 11.555 28.219 4.773 1 70.06 88 ILE B N 1
ATOM 1809 C CA . ILE B 1 88 ? 10.719 29.375 5.082 1 70.06 88 ILE B CA 1
ATOM 1810 C C . ILE B 1 88 ? 11.406 30.25 6.125 1 70.06 88 ILE B C 1
ATOM 1812 O O . ILE B 1 88 ? 11.414 31.484 6 1 70.06 88 ILE B O 1
ATOM 1816 N N . LYS B 1 89 ? 11.984 29.562 6.973 1 71.69 89 LYS B N 1
ATOM 1817 C CA . LYS B 1 89 ? 12.703 30.297 8 1 71.69 89 LYS B CA 1
ATOM 1818 C C . LYS B 1 89 ? 13.945 30.984 7.426 1 71.69 89 LYS B C 1
ATOM 1820 O O . LYS B 1 89 ? 14.258 32.125 7.777 1 71.69 89 LYS B O 1
ATOM 1825 N N . GLU B 1 90 ? 14.531 30.203 6.504 1 67.94 90 GLU B N 1
ATOM 1826 C CA . GLU B 1 90 ? 15.727 30.766 5.875 1 67.94 90 GLU B CA 1
ATOM 1827 C C . GLU B 1 90 ? 15.367 31.812 4.832 1 67.94 90 GLU B C 1
ATOM 1829 O O . GLU B 1 90 ? 16.094 32.781 4.652 1 67.94 90 GLU B O 1
ATOM 1834 N N . ASP B 1 91 ? 14.383 31.344 3.883 1 61.97 91 ASP B N 1
ATOM 1835 C CA . ASP B 1 91 ? 13.961 32.281 2.867 1 61.97 91 ASP B CA 1
ATOM 1836 C C . ASP B 1 91 ? 13.445 33.594 3.51 1 61.97 91 ASP B C 1
ATOM 1838 O O . ASP B 1 91 ? 13.461 34.656 2.885 1 61.97 91 ASP B O 1
ATOM 1842 N N . SER B 1 92 ? 12.406 33.438 4.559 1 55.66 92 SER B N 1
ATOM 1843 C CA . SER B 1 92 ? 12.141 34.719 5.215 1 55.66 92 SER B CA 1
ATOM 1844 C C . SER B 1 92 ? 13.406 35.562 5.312 1 55.66 92 SER B C 1
ATOM 1846 O O . SER B 1 92 ? 13.344 36.781 5.488 1 55.66 92 SER B O 1
ATOM 1848 N N . MET B 1 93 ? 14.633 34.875 5.094 1 51.62 93 MET B N 1
ATOM 1849 C CA . MET B 1 93 ? 15.867 35.625 4.82 1 51.62 93 MET B CA 1
ATOM 1850 C C . MET B 1 93 ? 16.234 35.531 3.344 1 51.62 93 MET B C 1
ATOM 1852 O O . MET B 1 93 ? 16.594 36.531 2.723 1 51.62 93 MET B O 1
ATOM 1856 N N . GLU B 1 94 ? 16.828 34.5 2.67 1 51.25 94 GLU B N 1
ATOM 1857 C CA . GLU B 1 94 ? 17.281 34.375 1.288 1 51.25 94 GLU B CA 1
ATOM 1858 C C . GLU B 1 94 ? 16.312 33.531 0.46 1 51.25 94 GLU B C 1
ATOM 1860 O O . GLU B 1 94 ? 15.562 32.719 1.006 1 51.25 94 GLU B O 1
ATOM 1865 N N . ILE B 1 95 ? 15.898 33.969 -0.771 1 45.44 95 ILE B N 1
ATOM 1866 C CA . ILE B 1 95 ? 15.023 33.438 -1.812 1 45.44 95 ILE B CA 1
ATOM 1867 C C . ILE B 1 95 ? 15.367 31.969 -2.092 1 45.44 95 ILE B C 1
ATOM 1869 O O . ILE B 1 95 ? 16.453 31.656 -2.576 1 45.44 95 ILE B O 1
ATOM 1873 N N . HIS B 1 96 ? 15.266 30.984 -1.326 1 47.44 96 HIS B N 1
ATOM 1874 C CA . HIS B 1 96 ? 15.703 29.641 -1.716 1 47.44 96 HIS B CA 1
ATOM 1875 C C . HIS B 1 96 ? 14.695 28.984 -2.654 1 47.44 96 HIS B C 1
ATOM 1877 O O . HIS B 1 96 ? 13.5 29.297 -2.611 1 47.44 96 HIS B O 1
ATOM 1883 N N . LEU B 1 97 ? 15.102 28.531 -3.859 1 40.12 97 LEU B N 1
ATOM 1884 C CA . LEU B 1 97 ? 14.445 27.828 -4.953 1 40.12 97 LEU B CA 1
ATOM 1885 C C . LEU B 1 97 ? 13.633 26.656 -4.434 1 40.12 97 LEU B C 1
ATOM 1887 O O . LEU B 1 97 ? 14.086 25.922 -3.553 1 40.12 97 LEU B O 1
ATOM 1891 N N . PRO B 1 98 ? 12.422 26.766 -4.57 1 43.78 98 PRO B N 1
ATOM 1892 C CA . PRO B 1 98 ? 11.508 25.688 -4.156 1 43.78 98 PRO B CA 1
ATOM 1893 C C . PRO B 1 98 ? 11.93 24.312 -4.668 1 43.78 98 PRO B C 1
ATOM 1895 O O . PRO B 1 98 ? 12.25 24.172 -5.848 1 43.78 98 PRO B O 1
ATOM 1898 N N . GLU B 1 99 ? 12.789 23.641 -4.125 1 45.31 99 GLU B N 1
ATOM 1899 C CA . GLU B 1 99 ? 13.055 22.266 -4.543 1 45.31 99 GLU B CA 1
ATOM 1900 C C . GLU B 1 99 ? 11.758 21.531 -4.855 1 45.31 99 GLU B C 1
ATOM 1902 O O . GLU B 1 99 ? 10.742 21.719 -4.18 1 45.31 99 GLU B O 1
ATOM 1907 N N . ALA B 1 100 ? 11.508 21.156 -6.117 1 41.03 100 ALA B N 1
ATOM 1908 C CA . ALA B 1 100 ? 10.391 20.406 -6.691 1 41.03 100 ALA B CA 1
ATOM 1909 C C . ALA B 1 100 ? 9.883 19.344 -5.711 1 41.03 100 ALA B C 1
ATOM 1911 O O . ALA B 1 100 ? 10.656 18.547 -5.195 1 41.03 100 ALA B O 1
ATOM 1912 N N . SER B 1 101 ? 9.008 19.672 -4.859 1 46.06 101 SER B N 1
ATOM 1913 C CA . SER B 1 101 ? 8.359 18.688 -3.986 1 46.06 101 SER B CA 1
ATOM 1914 C C . SER B 1 101 ? 7.938 17.453 -4.762 1 46.06 101 SER B C 1
ATOM 1916 O O . SER B 1 101 ? 7.223 17.547 -5.762 1 46.06 101 SER B O 1
ATOM 1918 N N . PRO B 1 102 ? 8.688 16.375 -4.793 1 46.81 102 PRO B N 1
ATOM 1919 C CA . PRO B 1 102 ? 8.312 15.219 -5.621 1 46.81 102 PRO B CA 1
ATOM 1920 C C . PRO B 1 102 ? 6.84 14.836 -5.469 1 46.81 102 PRO B C 1
ATOM 1922 O O . PRO B 1 102 ? 6.316 14.812 -4.352 1 46.81 102 PRO B O 1
ATOM 1925 N N . ILE B 1 103 ? 5.969 15.32 -6.355 1 51.22 103 ILE B N 1
ATOM 1926 C CA . ILE B 1 103 ? 4.621 14.766 -6.473 1 51.22 103 ILE B CA 1
ATOM 1927 C C . ILE B 1 103 ? 4.633 13.297 -6.055 1 51.22 103 ILE B C 1
ATOM 1929 O O . ILE B 1 103 ? 5.469 12.516 -6.512 1 51.22 103 ILE B O 1
ATOM 1933 N N . PRO B 1 104 ? 3.896 13.094 -5 1 59.16 104 PRO B N 1
ATOM 1934 C CA . PRO B 1 104 ? 3.865 11.68 -4.633 1 59.16 104 PRO B CA 1
ATOM 1935 C C . PRO B 1 104 ? 3.359 10.781 -5.762 1 59.16 104 PRO B C 1
ATOM 1937 O O . PRO B 1 104 ? 2.305 11.055 -6.344 1 59.16 104 PRO B O 1
ATOM 1940 N N . ARG B 1 105 ? 4.09 10.023 -6.402 1 66.62 105 ARG B N 1
ATOM 1941 C CA . ARG B 1 105 ? 3.77 9.117 -7.5 1 66.62 105 ARG B CA 1
ATOM 1942 C C . ARG B 1 105 ? 2.547 8.266 -7.172 1 66.62 105 ARG B C 1
ATOM 1944 O O . ARG B 1 105 ? 1.751 7.945 -8.055 1 66.62 105 ARG B O 1
ATOM 1951 N N . HIS B 1 106 ? 2.121 8.078 -5.883 1 83.25 106 HIS B N 1
ATOM 1952 C CA . HIS B 1 106 ? 1.015 7.207 -5.508 1 83.25 106 HIS B CA 1
ATOM 1953 C C . HIS B 1 106 ? 0.224 7.789 -4.344 1 83.25 106 HIS B C 1
ATOM 1955 O O . HIS B 1 106 ? 0.181 7.203 -3.26 1 83.25 106 HIS B O 1
ATOM 1961 N N . PRO B 1 107 ? -0.482 8.859 -4.727 1 88.31 107 PRO B N 1
ATOM 1962 C CA . PRO B 1 107 ? -1.19 9.578 -3.66 1 88.31 107 PRO B CA 1
ATOM 1963 C C . PRO B 1 107 ? -2.266 8.727 -2.992 1 88.31 107 PRO B C 1
ATOM 1965 O O . PRO B 1 107 ? -2.432 8.781 -1.771 1 88.31 107 PRO B O 1
ATOM 1968 N N . LEU B 1 108 ? -2.953 7.918 -3.73 1 88 108 LEU B N 1
ATOM 1969 C CA . LEU B 1 108 ? -4.004 7.074 -3.162 1 88 108 LEU B CA 1
ATOM 1970 C C . LEU B 1 108 ? -3.41 6.02 -2.236 1 88 108 LEU B C 1
ATOM 1972 O O . LEU B 1 108 ? -3.984 5.715 -1.188 1 88 108 LEU B O 1
ATOM 1976 N N . GLN B 1 109 ? -2.328 5.562 -2.664 1 88.31 109 GLN B N 1
ATOM 1977 C CA . GLN B 1 109 ? -1.646 4.578 -1.832 1 88.31 109 GLN B CA 1
ATOM 1978 C C . GLN B 1 109 ? -1.179 5.199 -0.518 1 88.31 109 GLN B C 1
ATOM 1980 O O . GLN B 1 109 ? -1.309 4.586 0.544 1 88.31 109 GLN B O 1
ATOM 1985 N N . ALA B 1 110 ? -0.629 6.352 -0.653 1 92.75 110 ALA B N 1
ATOM 1986 C CA . ALA B 1 110 ? -0.162 7.043 0.546 1 92.75 110 ALA B CA 1
ATOM 1987 C C . ALA B 1 110 ? -1.32 7.34 1.494 1 92.75 110 ALA B C 1
ATOM 1989 O O . ALA B 1 110 ? -1.193 7.18 2.711 1 92.75 110 ALA B O 1
ATOM 1990 N N . LEU B 1 111 ? -2.445 7.758 0.907 1 95.12 111 LEU B N 1
ATOM 1991 C CA . LEU B 1 111 ? -3.613 8.023 1.739 1 95.12 111 LEU B CA 1
ATOM 1992 C C . LEU B 1 111 ? -4.102 6.75 2.418 1 95.12 111 LEU B C 1
ATOM 1994 O O . LEU B 1 111 ? -4.457 6.766 3.598 1 95.12 111 LEU B O 1
ATOM 1998 N N . PHE B 1 112 ? -4.176 5.652 1.746 1 92.94 112 PHE B N 1
ATOM 1999 C CA . PHE B 1 112 ? -4.613 4.375 2.293 1 92.94 112 PHE B CA 1
ATOM 2000 C C . PHE B 1 112 ? -3.715 3.945 3.449 1 92.94 112 PHE B C 1
ATOM 2002 O O . PHE B 1 112 ? -4.207 3.527 4.5 1 92.94 112 PHE B O 1
ATOM 2009 N N . ILE B 1 113 ? -2.414 4.031 3.23 1 94.75 113 ILE B N 1
ATOM 2010 C CA . ILE B 1 113 ? -1.445 3.637 4.246 1 94.75 113 ILE B CA 1
ATOM 2011 C C . ILE B 1 113 ? -1.614 4.508 5.488 1 94.75 113 ILE B C 1
ATOM 2013 O O . ILE B 1 113 ? -1.581 4.012 6.613 1 94.75 113 ILE B O 1
ATOM 2017 N N . TRP B 1 114 ? -1.802 5.773 5.289 1 96.5 114 TRP B N 1
ATOM 2018 C CA . TRP B 1 114 ? -2.053 6.688 6.398 1 96.5 114 TRP B CA 1
ATOM 2019 C C . TRP B 1 114 ? -3.264 6.242 7.207 1 96.5 114 TRP B C 1
ATOM 2021 O O . TRP B 1 114 ? -3.195 6.148 8.438 1 96.5 114 TRP B O 1
ATOM 2031 N N . ALA B 1 115 ? -4.316 5.984 6.543 1 96.94 115 ALA B N 1
ATOM 2032 C CA . ALA B 1 115 ? -5.547 5.574 7.215 1 96.94 115 ALA B CA 1
ATOM 2033 C C . ALA B 1 115 ? -5.344 4.273 7.988 1 96.94 115 ALA B C 1
ATOM 2035 O O . ALA B 1 115 ? -5.812 4.137 9.117 1 96.94 115 ALA B O 1
ATOM 2036 N N . VAL B 1 116 ? -4.645 3.338 7.41 1 94.81 116 VAL B N 1
ATOM 2037 C CA . VAL B 1 116 ? -4.375 2.057 8.055 1 94.81 116 VAL B CA 1
ATOM 2038 C C . VAL B 1 116 ? -3.504 2.271 9.289 1 94.81 116 VAL B C 1
ATOM 2040 O O . VAL B 1 116 ? -3.799 1.742 10.367 1 94.81 116 VAL B O 1
ATOM 2043 N N . LEU B 1 117 ? -2.477 3.086 9.133 1 94.56 117 LEU B N 1
ATOM 2044 C CA . LEU B 1 117 ? -1.544 3.32 10.234 1 94.56 117 LEU B CA 1
ATOM 2045 C C . LEU B 1 117 ? -2.23 4.051 11.383 1 94.56 117 LEU B C 1
ATOM 2047 O O . LEU B 1 117 ? -1.885 3.852 12.547 1 94.56 117 LEU B O 1
ATOM 2051 N N . GLN B 1 118 ? -3.217 4.871 11.039 1 94.56 118 GLN B N 1
ATOM 2052 C CA . GLN B 1 118 ? -3.965 5.605 12.055 1 94.56 118 GLN B CA 1
ATOM 2053 C C . GLN B 1 118 ? -5.133 4.781 12.586 1 94.56 118 GLN B C 1
ATOM 2055 O O . GLN B 1 118 ? -5.973 5.289 13.328 1 94.56 118 GLN B O 1
ATOM 2060 N N . ASN B 1 119 ? -5.184 3.627 12.227 1 91.81 119 ASN B N 1
ATOM 2061 C CA . ASN B 1 119 ? -6.172 2.66 12.695 1 91.81 119 ASN B CA 1
ATOM 2062 C C . ASN B 1 119 ? -7.594 3.102 12.352 1 91.81 119 ASN B C 1
ATOM 2064 O O . ASN B 1 119 ? -8.508 2.943 13.156 1 91.81 119 ASN B O 1
ATOM 2068 N N . LYS B 1 120 ? -7.719 3.75 11.242 1 95.5 120 LYS B N 1
ATOM 2069 C CA . LYS B 1 120 ? -9.031 4.125 10.719 1 95.5 120 LYS B CA 1
ATOM 2070 C C . LYS B 1 120 ? -9.594 3.033 9.812 1 95.5 120 LYS B C 1
ATOM 2072 O O . LYS B 1 120 ? -9.586 3.168 8.594 1 95.5 120 LYS B O 1
ATOM 2077 N N . LYS B 1 121 ? -10.172 2.068 10.398 1 92.5 121 LYS B N 1
ATOM 2078 C CA . LYS B 1 121 ? -10.516 0.807 9.75 1 92.5 121 LYS B CA 1
ATOM 2079 C C . LYS B 1 121 ? -11.562 1.019 8.664 1 92.5 121 LYS B C 1
ATOM 2081 O O . LYS B 1 121 ? -11.352 0.642 7.508 1 92.5 121 LYS B O 1
ATOM 2086 N N . GLU B 1 122 ? -12.703 1.638 9.039 1 94.75 122 GLU B N 1
ATOM 2087 C CA . GLU B 1 122 ? -13.758 1.847 8.062 1 94.75 122 GLU B CA 1
ATOM 2088 C C . GLU B 1 122 ? -13.32 2.814 6.965 1 94.75 122 GLU B C 1
ATOM 2090 O O . GLU B 1 122 ? -13.648 2.627 5.793 1 94.75 122 GLU B O 1
ATOM 2095 N N . LEU B 1 123 ? -12.562 3.822 7.34 1 96.5 123 LEU B N 1
ATOM 2096 C CA . LEU B 1 123 ? -12.047 4.781 6.367 1 96.5 123 LEU B CA 1
ATOM 2097 C C . LEU B 1 123 ? -11.109 4.105 5.379 1 96.5 123 LEU B C 1
ATOM 2099 O O . LEU B 1 123 ? -11.156 4.379 4.176 1 96.5 123 LEU B O 1
ATOM 2103 N N . SER B 1 124 ? -10.211 3.215 5.918 1 93.75 124 SER B N 1
ATOM 2104 C CA . SER B 1 124 ? -9.297 2.498 5.039 1 93.75 124 SER B CA 1
ATOM 2105 C C . SER B 1 124 ? -10.047 1.663 4.012 1 93.75 124 SER B C 1
ATOM 2107 O O . SER B 1 124 ? -9.625 1.56 2.855 1 93.75 124 SER B O 1
ATOM 2109 N N . LYS B 1 125 ? -11.188 1.123 4.367 1 90.56 125 LYS B N 1
ATOM 2110 C CA . LYS B 1 125 ? -12.008 0.347 3.447 1 90.56 125 LYS B CA 1
ATOM 2111 C C . LYS B 1 125 ? -12.594 1.233 2.35 1 90.56 125 LYS B C 1
ATOM 2113 O O . LYS B 1 125 ? -12.594 0.86 1.176 1 90.56 125 LYS B O 1
ATOM 2118 N N . VAL B 1 126 ? -13.07 2.342 2.74 1 92.12 126 VAL B N 1
ATOM 2119 C CA . VAL B 1 126 ? -13.664 3.285 1.798 1 92.12 126 VAL B CA 1
ATOM 2120 C C . VAL B 1 126 ? -12.617 3.717 0.774 1 92.12 126 VAL B C 1
ATOM 2122 O O . VAL B 1 126 ? -12.898 3.779 -0.424 1 92.12 126 VAL B O 1
ATOM 2125 N N . ILE B 1 127 ? -11.367 3.973 1.229 1 92 127 ILE B N 1
ATOM 2126 C CA . ILE B 1 127 ? -10.297 4.434 0.354 1 92 127 ILE B CA 1
ATOM 2127 C C . ILE B 1 127 ? -9.867 3.299 -0.572 1 92 127 ILE B C 1
ATOM 2129 O O . ILE B 1 127 ? -9.625 3.518 -1.763 1 92 127 ILE B O 1
ATOM 2133 N N . TRP B 1 128 ? -9.852 2.074 -0.041 1 87.44 128 TRP B N 1
ATOM 2134 C CA . TRP B 1 128 ? -9.406 0.903 -0.792 1 87.44 128 TRP B CA 1
ATOM 2135 C C . TRP B 1 128 ? -10.398 0.563 -1.902 1 87.44 128 TRP B C 1
ATOM 2137 O O . TRP B 1 128 ? -10.031 -0.059 -2.9 1 87.44 128 TRP B O 1
ATOM 2147 N N . GLU B 1 129 ? -11.578 0.98 -1.784 1 84.19 129 GLU B N 1
ATOM 2148 C CA . GLU B 1 129 ? -12.625 0.698 -2.754 1 84.19 129 GLU B CA 1
ATOM 2149 C C . GLU B 1 129 ? -12.555 1.652 -3.943 1 84.19 129 GLU B C 1
ATOM 2151 O O . GLU B 1 129 ? -13.281 1.49 -4.922 1 84.19 129 GLU B O 1
ATOM 2156 N N . GLN B 1 130 ? -11.641 2.572 -3.891 1 81.56 130 GLN B N 1
ATOM 2157 C CA . GLN B 1 130 ? -11.578 3.562 -4.961 1 81.56 130 GLN B CA 1
ATOM 2158 C C . GLN B 1 130 ? -10.703 3.072 -6.113 1 81.56 130 GLN B C 1
ATOM 2160 O O . GLN B 1 130 ? -9.75 2.326 -5.902 1 81.56 130 GLN B O 1
#

Sequence (260 aa):
SADLQDVMFTALVKDRPKFVRLFLENGLNLRKFLNHEVLTELYTNNFSSLVFKNLQIAKNSYNDSLLTFVWKMVEDFRRGAKKEDKNIKEDSMEIHLPEASPIPRHPLQALFIWAVLQNKKELSKVIWEQSADLQDVMFTALVKDRPKFVRLFLENGLNLRKFLNHEVLTELYTNNFSSLVFKNLQIAKNSYNDSLLTFVWKMVEDFRRGAKKEDKNIKEDSMEIHLPEASPIPRHPLQALFIWAVLQNKKELSKVIWEQ

InterPro domains:
  IPR050927 Transient receptor potential cation channel M [PTHR13800] (2-130)
  IPR057366 TRPM-like domain [PF25508] (1-56)
  IPR057366 TRPM-like domain [PF25508] (81-130)

Foldseek 3Di:
DVVVLVVLLVCLLVLPQVVVLVCVVVDDDPLVSQWLVSLLCCLAVSNDPVLLVVLVVVCVVPVDPVSVVLSVVSVVSHVVVVVVVVCCVCVVPVVDPDDPSPTPPCRLVSSLSSCVSVVSVSNNVSSVVD/DVVVLVVLLVCLLVLPQVVVLVCVVVDDDPVVSQWLVSLLCCLAVSNDPVLLVVLVVVCVVPVDPVSVVLSVVSVLSHVVVVVVVVCCVCVVPPPDDDDPSPTPPCRLVSSLSSCVSVVSVSNNVSSVVD

Secondary structure (DSSP, 8-state):
-HHHHHHHHHHHHTT-HHHHHHHHHTT--HHHH--HHHHHHHHTTTS-HHHHHHHHHHHHHHT-HHHHHHHHHHHHHHHHHHHHHHHHHHHTTS----------S-HHHHHHHHHHHTT-HHHHHHHHT-/-HHHHHHHHHHHHTT-HHHHHHHHHTT--HHHH--HHHHHHHHTTTS-HHHHHHHHHHHHHHT-HHHHHHHHHHHHHHHHHHHHHHHHHHHTTS----------S-HHHHHHHHHHHTT-HHHHHHHHT-

Radius of gyration: 20.31 Å; Cα contacts (8 Å, |Δi|>4): 221; chains: 2; bounding box: 39×69×46 Å

Nearest PDB structures (foldseek):
  8bdc-assembly1_A  TM=9.497E-01  e=5.025E-11  Homo sapiens
  6o6a-assembly1_A  TM=9.520E-01  e=1.091E-10  Parus major
  9b6i-assembly1_A  TM=9.663E-01  e=2.506E-10  Parus major
  9b6g-assembly1_A  TM=9.428E-01  e=6.794E-10  Mus musculus
  9b6d-assembly1_A  TM=9.446E-01  e=2.715E-09  Mus musculus

Organism: Gekko japonicus (NCBI:txid146911)